Protein AF-A0A416E6Y7-F1 (afdb_monomer)

Radius of gyration: 20.58 Å; Cα contacts (8 Å, |Δi|>4): 393; chains: 1; bounding box: 49×40×60 Å

Structure (mmCIF, N/CA/C/O backbone):
data_AF-A0A416E6Y7-F1
#
_entry.id   AF-A0A416E6Y7-F1
#
loop_
_atom_site.group_PDB
_atom_site.id
_atom_site.type_symbol
_atom_site.label_atom_id
_atom_site.label_alt_id
_atom_site.label_comp_id
_atom_site.label_asym_id
_atom_site.label_entity_id
_atom_site.label_seq_id
_atom_site.pdbx_PDB_ins_code
_atom_site.Cartn_x
_atom_site.Cartn_y
_atom_site.Cartn_z
_atom_site.occupancy
_atom_site.B_iso_or_equiv
_atom_site.auth_seq_id
_atom_site.auth_comp_id
_atom_site.auth_asym_id
_atom_site.auth_atom_id
_atom_site.pdbx_PDB_model_num
ATOM 1 N N . MET A 1 1 ? 12.998 -13.695 -28.851 1.00 73.00 1 MET A N 1
ATOM 2 C CA . MET A 1 1 ? 11.809 -12.882 -28.549 1.00 73.00 1 MET A CA 1
ATOM 3 C C . MET A 1 1 ? 11.978 -11.543 -29.244 1.00 73.00 1 MET A C 1
ATOM 5 O O . MET A 1 1 ? 13.096 -11.034 -29.255 1.00 73.00 1 MET A O 1
ATOM 9 N N . ASN A 1 2 ? 10.952 -11.025 -29.917 1.00 89.75 2 ASN A N 1
ATOM 10 C CA . ASN A 1 2 ? 11.039 -9.679 -30.490 1.00 89.75 2 ASN A CA 1
ATOM 11 C C . ASN A 1 2 ? 10.947 -8.622 -29.367 1.00 89.75 2 ASN A C 1
ATOM 13 O O . ASN A 1 2 ? 10.517 -8.932 -28.259 1.00 89.75 2 ASN A O 1
ATOM 17 N N . ILE A 1 3 ? 11.362 -7.376 -29.625 1.00 90.56 3 ILE A N 1
ATOM 18 C CA . ILE A 1 3 ? 11.432 -6.359 -28.562 1.00 90.56 3 ILE A CA 1
ATOM 19 C C . ILE A 1 3 ? 10.061 -6.009 -27.959 1.00 90.56 3 ILE A C 1
ATOM 21 O O . ILE A 1 3 ? 9.988 -5.659 -26.789 1.00 90.56 3 ILE A O 1
ATOM 25 N N . TYR A 1 4 ? 8.974 -6.138 -28.722 1.00 91.50 4 TYR A N 1
ATOM 26 C CA . TYR A 1 4 ? 7.617 -5.870 -28.241 1.00 91.50 4 TYR A CA 1
ATOM 27 C C . TYR A 1 4 ? 7.084 -7.015 -27.375 1.00 91.50 4 TYR A C 1
ATOM 29 O O . TYR A 1 4 ? 6.478 -6.757 -26.345 1.00 91.50 4 TYR A O 1
ATOM 37 N N . GLU A 1 5 ? 7.374 -8.266 -27.741 1.00 91.75 5 GLU A N 1
ATOM 38 C CA . GLU A 1 5 ? 7.113 -9.436 -26.892 1.00 91.75 5 GLU A CA 1
ATOM 39 C C . GLU A 1 5 ? 7.891 -9.338 -25.574 1.00 91.75 5 GLU A C 1
ATOM 41 O O . GLU A 1 5 ? 7.353 -9.666 -24.525 1.00 91.75 5 GLU A O 1
ATOM 46 N N . LEU A 1 6 ? 9.128 -8.830 -25.618 1.00 93.56 6 LEU A N 1
ATOM 47 C CA . LEU A 1 6 ? 9.941 -8.592 -24.425 1.00 93.56 6 LEU A CA 1
ATOM 48 C C . LEU A 1 6 ? 9.373 -7.465 -23.550 1.00 93.56 6 LEU A C 1
ATOM 50 O O . LEU A 1 6 ? 9.398 -7.560 -22.330 1.00 93.56 6 LEU A O 1
ATOM 54 N N . MET A 1 7 ? 8.837 -6.398 -24.150 1.00 94.50 7 MET A N 1
ATOM 55 C CA . MET A 1 7 ? 8.112 -5.360 -23.405 1.00 94.50 7 MET A CA 1
ATOM 56 C C . MET A 1 7 ? 6.868 -5.933 -22.720 1.00 94.50 7 MET A C 1
ATOM 58 O O . MET A 1 7 ? 6.612 -5.624 -21.557 1.00 94.50 7 MET A O 1
ATOM 62 N N . ASP A 1 8 ? 6.112 -6.774 -23.427 1.00 91.00 8 ASP A N 1
ATOM 63 C CA . ASP A 1 8 ? 4.907 -7.401 -22.890 1.00 91.00 8 ASP A CA 1
ATOM 64 C C . ASP A 1 8 ? 5.255 -8.421 -21.789 1.00 91.00 8 ASP A C 1
ATOM 66 O O . ASP A 1 8 ? 4.555 -8.466 -20.782 1.00 91.00 8 ASP A O 1
ATOM 70 N N . SER A 1 9 ? 6.366 -9.160 -21.903 1.00 92.31 9 SER A N 1
ATOM 71 C CA . SER A 1 9 ? 6.811 -10.125 -20.883 1.00 92.31 9 SER A CA 1
ATOM 72 C C . SER A 1 9 ? 7.310 -9.478 -19.589 1.00 92.31 9 SER A C 1
ATOM 74 O O . SER A 1 9 ? 7.362 -10.145 -18.558 1.00 92.31 9 SER A O 1
ATOM 76 N N . VAL A 1 10 ? 7.664 -8.188 -19.612 1.00 93.19 10 VAL A N 1
ATOM 77 C CA . VAL A 1 10 ? 7.913 -7.412 -18.386 1.00 93.19 10 VAL A CA 1
ATOM 78 C C . VAL A 1 10 ? 6.609 -7.130 -17.646 1.00 93.19 10 VAL A C 1
ATOM 80 O O . VAL A 1 10 ? 6.588 -7.169 -16.422 1.00 93.19 10 VAL A O 1
ATOM 83 N N . ILE A 1 11 ? 5.541 -6.805 -18.378 1.00 88.62 11 ILE A N 1
ATOM 84 C CA . ILE A 1 11 ? 4.270 -6.356 -17.798 1.00 88.62 11 ILE A CA 1
ATOM 85 C C . ILE A 1 11 ? 3.401 -7.550 -17.395 1.00 88.62 11 ILE A C 1
ATOM 87 O O . ILE A 1 11 ? 2.850 -7.545 -16.303 1.00 88.62 11 ILE A O 1
ATOM 91 N N . TYR A 1 12 ? 3.293 -8.559 -18.259 1.00 88.00 12 TYR A N 1
ATOM 92 C CA . TYR A 1 12 ? 2.427 -9.729 -18.100 1.00 88.00 12 TYR A CA 1
ATOM 93 C C . TYR A 1 12 ? 3.262 -10.976 -17.796 1.00 88.00 12 TYR A C 1
ATOM 95 O O . TYR A 1 12 ? 3.325 -11.913 -18.593 1.00 88.00 12 TYR A O 1
ATOM 103 N N . CYS A 1 13 ? 3.964 -10.958 -16.665 1.00 86.19 13 CYS A N 1
ATOM 104 C CA . CYS A 1 13 ? 4.825 -12.058 -16.240 1.00 86.19 13 CYS A CA 1
ATOM 105 C C . CYS A 1 13 ? 4.115 -13.016 -15.272 1.00 86.19 13 CYS A C 1
ATOM 107 O O . CYS A 1 13 ? 3.320 -12.589 -14.433 1.00 86.19 13 CYS A O 1
ATOM 109 N N . ASP A 1 14 ? 4.482 -14.299 -15.327 1.00 83.94 14 ASP A N 1
ATOM 110 C CA . ASP A 1 14 ? 3.941 -15.328 -14.425 1.00 83.94 14 ASP A CA 1
ATOM 111 C C . ASP A 1 14 ? 4.505 -15.228 -13.003 1.00 83.94 14 ASP A C 1
ATOM 113 O O . ASP A 1 14 ? 3.851 -15.593 -12.031 1.00 83.94 14 ASP A O 1
ATOM 117 N N . ASN A 1 15 ? 5.735 -14.732 -12.880 1.00 86.56 15 ASN A N 1
ATOM 118 C CA . ASN A 1 15 ? 6.392 -14.462 -11.608 1.00 86.56 15 ASN A CA 1
ATOM 119 C C . ASN A 1 15 ? 7.330 -13.261 -11.742 1.00 86.56 15 ASN A C 1
ATOM 121 O O . ASN A 1 15 ? 7.819 -12.953 -12.836 1.00 86.56 15 ASN A O 1
ATOM 125 N N . ILE A 1 16 ? 7.617 -12.613 -10.613 1.00 87.62 16 ILE A N 1
ATOM 126 C CA . ILE A 1 16 ? 8.455 -11.414 -10.582 1.00 87.62 16 ILE A CA 1
ATOM 127 C C . ILE A 1 16 ? 9.859 -11.669 -11.156 1.00 87.62 16 ILE A C 1
ATOM 129 O O . ILE A 1 16 ? 10.390 -10.820 -11.867 1.00 87.62 16 ILE A O 1
ATOM 133 N N . GLU A 1 17 ? 10.443 -12.852 -10.938 1.00 90.44 17 GLU A N 1
ATOM 134 C CA . GLU A 1 17 ? 11.796 -13.172 -11.395 1.00 90.44 17 GLU A CA 1
ATOM 135 C C . GLU A 1 17 ? 11.878 -13.126 -12.927 1.00 90.44 17 GLU A C 1
ATOM 137 O O . GLU A 1 17 ? 12.783 -12.512 -13.496 1.00 90.44 17 GLU A O 1
ATOM 142 N N . SER A 1 18 ? 10.900 -13.726 -13.607 1.00 90.88 18 SER A N 1
ATOM 143 C CA . SER A 1 18 ? 10.797 -13.735 -15.067 1.00 90.88 18 SER A CA 1
ATOM 144 C C . SER A 1 18 ? 10.566 -12.335 -15.647 1.00 90.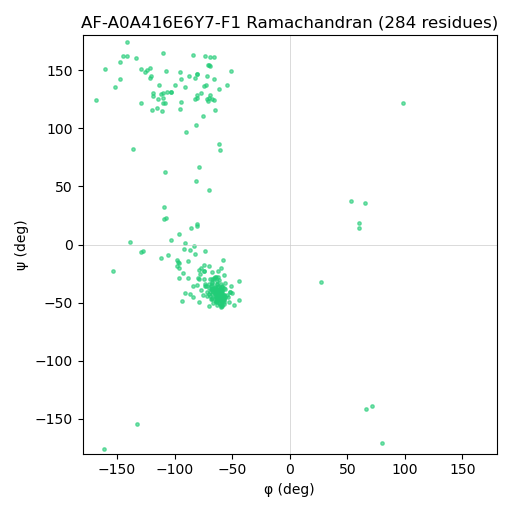88 18 SER A C 1
ATOM 146 O O . SER A 1 18 ? 11.225 -11.961 -16.625 1.00 90.88 18 SER A O 1
ATOM 148 N N . GLY A 1 19 ? 9.703 -11.532 -15.015 1.00 92.75 19 GLY A N 1
ATOM 149 C CA . GLY A 1 19 ? 9.439 -10.154 -15.425 1.00 92.75 19 GLY A CA 1
ATOM 150 C C . GLY A 1 19 ? 10.674 -9.267 -15.269 1.00 92.75 19 GLY A C 1
ATOM 151 O O . GLY A 1 19 ? 11.038 -8.527 -16.184 1.00 92.75 19 GLY A O 1
ATOM 152 N N . MET A 1 20 ? 11.389 -9.384 -14.148 1.00 94.81 20 MET A N 1
ATOM 153 C CA . MET A 1 20 ? 12.581 -8.575 -13.881 1.00 94.81 20 MET A CA 1
ATOM 154 C C . MET A 1 20 ? 13.782 -9.003 -14.731 1.00 94.81 20 MET A C 1
ATOM 156 O O . MET A 1 20 ? 14.513 -8.144 -15.222 1.00 94.81 20 MET A O 1
ATOM 160 N N . LYS A 1 21 ? 13.959 -10.304 -15.006 1.00 95.25 21 LYS A N 1
ATOM 161 C CA . LYS A 1 21 ? 14.949 -10.776 -15.993 1.00 95.25 21 LYS A CA 1
ATOM 162 C C . LYS A 1 21 ? 14.646 -10.252 -17.396 1.00 95.25 21 LYS A C 1
ATOM 164 O O . LYS A 1 21 ? 15.562 -9.783 -18.070 1.00 95.25 21 LYS A O 1
ATOM 169 N N . SER A 1 22 ? 13.372 -10.259 -17.799 1.00 96.31 22 SER A N 1
ATOM 170 C CA . SER A 1 22 ? 12.936 -9.648 -19.062 1.00 96.31 22 SER A CA 1
ATOM 171 C C . SER A 1 22 ? 13.250 -8.149 -19.092 1.00 96.31 22 SER A C 1
ATOM 173 O O . SER A 1 22 ? 13.721 -7.628 -20.101 1.00 96.31 22 SER A O 1
ATOM 175 N N . LEU A 1 23 ? 13.072 -7.444 -17.971 1.00 97.00 23 LEU A N 1
ATOM 176 C CA . LEU A 1 23 ? 13.374 -6.016 -17.885 1.00 97.00 23 LEU A CA 1
ATOM 177 C C . LEU A 1 23 ? 14.878 -5.743 -18.023 1.00 97.00 23 LEU A C 1
ATOM 179 O O . LEU A 1 23 ? 15.268 -4.817 -18.733 1.00 97.00 23 LEU A O 1
ATOM 183 N N . LEU A 1 24 ? 15.731 -6.567 -17.411 1.00 97.50 24 LEU A N 1
ATOM 184 C CA . LEU A 1 24 ? 17.186 -6.468 -17.572 1.00 97.50 24 LEU A CA 1
ATOM 185 C C . LEU A 1 24 ? 17.631 -6.741 -19.015 1.00 97.50 24 LEU A C 1
ATOM 187 O O . LEU A 1 24 ? 18.488 -6.026 -19.543 1.00 97.50 24 LEU A O 1
ATOM 191 N N . GLU A 1 25 ? 17.032 -7.734 -19.676 1.00 97.00 25 GLU A N 1
ATOM 192 C CA . GLU A 1 25 ? 17.281 -8.000 -21.096 1.00 97.00 25 GLU A CA 1
ATOM 193 C C . GLU A 1 25 ? 16.850 -6.808 -21.962 1.00 97.00 25 GLU A C 1
ATOM 195 O O . GLU A 1 25 ? 17.622 -6.344 -22.807 1.00 97.00 25 GLU A O 1
ATOM 200 N N . LEU A 1 26 ? 15.665 -6.249 -21.694 1.00 96.38 26 LEU A N 1
ATOM 201 C CA . LEU A 1 26 ? 15.146 -5.078 -22.394 1.00 96.38 26 LEU A CA 1
ATOM 202 C C . LEU A 1 26 ? 16.099 -3.890 -22.247 1.00 96.38 26 LEU A C 1
ATOM 204 O O . LEU A 1 26 ? 16.452 -3.265 -23.246 1.00 96.38 26 LEU A O 1
ATOM 208 N N . VAL A 1 27 ? 16.577 -3.609 -21.032 1.00 96.81 27 VAL A N 1
ATOM 209 C CA . VAL A 1 27 ? 17.555 -2.541 -20.784 1.00 96.81 27 VAL A CA 1
ATOM 210 C C . VAL A 1 27 ? 18.850 -2.779 -21.568 1.00 96.81 27 VAL A C 1
ATOM 212 O O . VAL A 1 27 ? 19.341 -1.855 -22.216 1.00 96.81 27 VAL A O 1
ATOM 215 N N . SER A 1 28 ? 19.380 -4.007 -21.572 1.00 95.69 28 SER A N 1
ATOM 216 C CA . SER A 1 28 ? 20.621 -4.345 -22.290 1.00 95.69 28 SER A CA 1
ATOM 217 C C . SER A 1 28 ? 20.517 -4.144 -23.804 1.00 95.69 28 SER A C 1
ATOM 219 O O . SER A 1 28 ? 21.492 -3.741 -24.448 1.00 95.69 28 SER A O 1
ATOM 221 N N . ILE A 1 29 ? 19.348 -4.436 -24.379 1.00 94.88 29 ILE A N 1
ATOM 222 C CA . ILE A 1 29 ? 19.058 -4.196 -25.795 1.00 94.88 29 ILE A CA 1
ATOM 223 C C . ILE A 1 29 ? 18.947 -2.690 -26.039 1.00 94.88 29 ILE A C 1
ATOM 225 O O . ILE A 1 29 ? 19.657 -2.143 -26.882 1.00 94.88 29 ILE A O 1
ATOM 229 N N . LEU A 1 30 ? 18.108 -2.002 -25.262 1.00 93.75 30 LEU A N 1
ATOM 230 C CA . LEU A 1 30 ? 17.823 -0.580 -25.433 1.00 93.75 30 LEU A CA 1
ATOM 231 C C . LEU A 1 30 ? 19.052 0.323 -25.269 1.00 93.75 30 LEU A C 1
ATOM 233 O O . LEU A 1 30 ? 19.113 1.360 -25.930 1.00 93.75 30 LEU A O 1
ATOM 237 N N . ASP A 1 31 ? 20.031 -0.056 -24.445 1.00 92.44 31 ASP A N 1
ATOM 238 C CA . ASP A 1 31 ? 21.281 0.699 -24.264 1.00 92.44 31 ASP A CA 1
ATOM 239 C C . ASP A 1 31 ? 22.175 0.697 -25.521 1.00 92.44 31 ASP A C 1
ATOM 241 O O . ASP A 1 31 ? 22.970 1.612 -25.740 1.00 92.44 31 ASP A O 1
ATOM 245 N N . LYS A 1 32 ? 22.016 -0.307 -26.393 1.00 91.69 32 LYS A N 1
ATOM 246 C CA . LYS A 1 32 ? 22.797 -0.468 -27.634 1.00 91.69 32 LYS A CA 1
ATOM 247 C C . LYS A 1 32 ? 22.069 0.055 -28.872 1.00 91.69 32 LYS A C 1
ATOM 249 O O . LYS A 1 32 ? 22.684 0.207 -29.930 1.00 91.69 32 LYS A O 1
ATOM 254 N N . GLU A 1 33 ? 20.773 0.319 -28.756 1.00 89.00 33 GLU A N 1
ATOM 255 C CA . GLU A 1 33 ? 19.923 0.720 -29.871 1.00 89.00 33 GLU A CA 1
ATOM 256 C C . GLU A 1 33 ? 20.052 2.207 -30.215 1.00 89.00 33 GLU A C 1
ATOM 258 O O . GLU A 1 33 ? 20.206 3.073 -29.360 1.00 89.00 33 GLU A O 1
ATOM 263 N N . ARG A 1 34 ? 19.922 2.547 -31.502 1.00 83.75 34 ARG A N 1
ATOM 264 C CA . ARG A 1 34 ? 19.913 3.962 -31.932 1.00 83.75 34 ARG A CA 1
ATOM 265 C C . ARG A 1 34 ? 18.576 4.655 -31.666 1.00 83.75 34 ARG A C 1
ATOM 267 O O . ARG A 1 34 ? 18.519 5.881 -31.624 1.00 83.75 34 ARG A O 1
ATOM 274 N N . TYR A 1 35 ? 17.507 3.876 -31.500 1.00 88.56 35 TYR A N 1
ATOM 275 C CA . TYR A 1 35 ? 16.131 4.357 -31.349 1.00 88.56 35 TYR A CA 1
ATOM 276 C C . TYR A 1 35 ? 15.594 4.211 -29.918 1.00 88.56 35 TYR A C 1
ATOM 278 O O . TYR A 1 35 ? 14.379 4.199 -29.723 1.00 88.56 35 TYR A O 1
ATOM 286 N N . THR A 1 36 ? 16.479 4.137 -28.917 1.00 90.75 36 THR A N 1
ATOM 287 C CA . THR A 1 36 ? 16.152 3.945 -27.493 1.00 90.75 36 THR A CA 1
ATOM 288 C C . THR A 1 36 ? 14.986 4.804 -27.018 1.00 90.75 36 THR A C 1
ATOM 290 O O . THR A 1 36 ? 14.072 4.284 -26.397 1.00 90.75 36 THR A O 1
ATOM 293 N N . SER A 1 37 ? 14.978 6.106 -27.337 1.00 92.06 37 SER A N 1
ATOM 294 C CA . SER A 1 37 ? 13.918 7.020 -26.883 1.00 92.06 37 SER A CA 1
ATOM 295 C C . SER A 1 37 ? 12.536 6.582 -27.363 1.00 92.06 37 SER A C 1
ATOM 297 O O . SER A 1 37 ? 11.622 6.484 -26.560 1.00 92.06 37 SER A O 1
ATOM 299 N N . ARG A 1 38 ? 12.404 6.247 -28.654 1.00 94.06 38 ARG A N 1
ATOM 300 C CA . ARG A 1 38 ? 11.128 5.818 -29.242 1.00 94.06 38 ARG A CA 1
ATOM 301 C C . ARG A 1 38 ? 10.653 4.492 -28.649 1.00 94.06 38 ARG A C 1
ATOM 303 O O . ARG A 1 38 ? 9.459 4.282 -28.488 1.00 94.06 38 ARG A O 1
ATOM 310 N N . LEU A 1 39 ? 11.581 3.582 -28.373 1.00 94.31 39 LEU A N 1
ATOM 311 C CA . LEU A 1 39 ? 11.253 2.282 -27.793 1.00 94.31 39 LEU A CA 1
ATOM 312 C C . LEU A 1 39 ? 10.886 2.399 -26.308 1.00 94.31 39 LEU A C 1
ATOM 314 O O . LEU A 1 39 ? 10.002 1.685 -25.850 1.00 94.31 39 LEU A O 1
ATOM 318 N N . LEU A 1 40 ? 11.502 3.328 -25.572 1.00 95.00 40 LEU A N 1
ATOM 319 C CA . LEU A 1 40 ? 11.058 3.676 -24.224 1.00 95.00 40 LEU A CA 1
ATOM 320 C C . LEU A 1 40 ? 9.656 4.293 -24.255 1.00 95.00 40 LEU A C 1
ATOM 322 O O . LEU A 1 40 ? 8.799 3.839 -23.506 1.00 95.00 40 LEU A O 1
ATOM 326 N N . ASP A 1 41 ? 9.385 5.245 -25.155 1.00 94.50 41 ASP A N 1
ATOM 327 C CA . ASP A 1 41 ? 8.038 5.813 -25.329 1.00 94.50 41 ASP A CA 1
ATOM 328 C C . ASP A 1 41 ? 6.986 4.714 -25.563 1.00 94.50 41 ASP A C 1
ATOM 330 O O . ASP A 1 41 ? 5.942 4.705 -24.913 1.00 94.50 41 ASP A O 1
ATOM 334 N N . GLU A 1 42 ? 7.289 3.747 -26.433 1.00 94.44 42 GLU A N 1
ATOM 335 C CA . GLU A 1 42 ? 6.425 2.591 -26.690 1.00 94.44 42 GLU A CA 1
ATOM 336 C C . GLU A 1 42 ? 6.218 1.725 -25.440 1.00 94.44 42 GLU A C 1
ATOM 338 O O . GLU A 1 42 ? 5.086 1.360 -25.127 1.00 94.44 42 GLU A O 1
ATOM 343 N N . PHE A 1 43 ? 7.284 1.405 -24.703 1.00 94.62 43 PHE A N 1
ATOM 344 C CA . PHE A 1 43 ? 7.191 0.616 -23.475 1.00 94.62 43 PHE A CA 1
ATOM 345 C C . PHE A 1 43 ? 6.276 1.284 -22.437 1.00 94.62 43 PHE A C 1
ATOM 347 O O . PHE A 1 43 ? 5.394 0.640 -21.865 1.00 94.62 43 PHE A O 1
ATOM 354 N N . TYR A 1 44 ? 6.423 2.596 -22.235 1.00 93.62 44 TYR A N 1
ATOM 355 C CA . TYR A 1 44 ? 5.570 3.349 -21.315 1.00 93.62 44 TYR A CA 1
ATOM 356 C C . TYR A 1 44 ? 4.136 3.509 -21.826 1.00 93.62 44 TYR A C 1
ATOM 358 O O . TYR A 1 44 ? 3.202 3.471 -21.024 1.00 93.62 44 TYR A O 1
ATOM 366 N N . TRP A 1 45 ? 3.936 3.627 -23.139 1.00 91.38 45 TRP A N 1
ATOM 367 C CA . TRP A 1 45 ? 2.602 3.595 -23.734 1.00 91.38 45 TRP A CA 1
ATOM 368 C C . TRP A 1 45 ? 1.923 2.237 -23.503 1.00 91.38 45 TRP A C 1
ATOM 370 O O . TRP A 1 45 ? 0.757 2.187 -23.111 1.00 91.38 45 TRP A O 1
ATOM 380 N N . ARG A 1 46 ? 2.650 1.124 -23.654 1.00 89.06 46 ARG A N 1
ATOM 381 C CA . ARG A 1 46 ? 2.144 -0.227 -23.354 1.00 89.06 46 ARG A CA 1
ATOM 382 C C . ARG A 1 46 ? 1.800 -0.400 -21.884 1.00 89.06 46 ARG A C 1
ATOM 384 O O . ARG A 1 46 ? 0.711 -0.880 -21.589 1.00 89.06 46 ARG A O 1
ATOM 391 N N . ARG A 1 47 ? 2.660 0.072 -20.976 1.00 88.19 47 ARG A N 1
ATOM 392 C CA . ARG A 1 47 ? 2.378 0.131 -19.532 1.00 88.19 47 ARG A CA 1
ATOM 393 C C . ARG A 1 47 ? 1.056 0.852 -19.250 1.00 88.19 47 ARG A C 1
ATOM 395 O O . ARG A 1 47 ? 0.228 0.325 -18.517 1.00 88.19 47 ARG A O 1
ATOM 402 N N . GLN A 1 48 ? 0.844 2.032 -19.836 1.00 83.25 48 GLN A N 1
ATOM 403 C CA . GLN A 1 48 ? -0.385 2.815 -19.639 1.00 83.25 48 GLN A CA 1
ATOM 404 C C . GLN A 1 48 ? -1.629 2.134 -20.231 1.00 83.25 48 GLN A C 1
ATOM 406 O O . GLN A 1 48 ? -2.700 2.160 -19.634 1.00 83.25 48 GLN A O 1
ATOM 411 N N . ASN A 1 49 ? -1.523 1.487 -21.390 1.00 79.56 49 ASN A N 1
ATOM 412 C CA . ASN A 1 49 ? -2.667 0.763 -21.953 1.00 79.56 49 ASN A CA 1
ATOM 413 C C . ASN A 1 49 ? -2.966 -0.534 -21.197 1.00 79.56 49 ASN A C 1
ATOM 415 O O . ASN A 1 49 ? -4.132 -0.886 -21.026 1.00 79.56 49 ASN A O 1
ATOM 419 N N . GLY A 1 50 ? -1.929 -1.227 -20.724 1.00 71.62 50 GLY A N 1
ATOM 420 C CA . GLY A 1 50 ? -2.068 -2.373 -19.831 1.00 71.62 50 GLY A CA 1
ATOM 421 C C . GLY A 1 50 ? -2.738 -1.978 -18.522 1.00 71.62 50 GLY A C 1
ATOM 422 O O . GLY A 1 50 ? -3.654 -2.668 -18.084 1.00 71.62 50 GLY A O 1
ATOM 423 N N . SER A 1 51 ? -2.379 -0.813 -17.964 1.00 67.69 51 SER A N 1
ATOM 424 C CA . SER A 1 51 ? -3.050 -0.284 -16.779 1.00 67.69 51 SER A CA 1
ATOM 425 C C . SER A 1 51 ? -4.532 -0.066 -17.050 1.00 67.69 51 SER A C 1
ATOM 427 O O . SER A 1 51 ? -5.345 -0.620 -16.330 1.00 67.69 51 SER A O 1
ATOM 429 N N . ILE A 1 52 ? -4.900 0.665 -18.109 1.00 65.75 52 ILE A N 1
ATOM 430 C CA . ILE A 1 52 ? -6.312 0.936 -18.440 1.00 65.75 52 ILE A CA 1
ATOM 431 C C . ILE A 1 52 ? -7.109 -0.367 -18.565 1.00 65.75 52 ILE A C 1
ATOM 433 O O . ILE A 1 52 ? -8.196 -0.468 -18.012 1.00 65.75 52 ILE A O 1
ATOM 437 N N . ARG A 1 53 ? -6.558 -1.393 -19.223 1.00 65.50 53 ARG A N 1
ATOM 438 C CA . ARG A 1 53 ? -7.239 -2.688 -19.364 1.00 65.50 53 ARG A CA 1
ATOM 439 C C . ARG A 1 53 ? -7.456 -3.385 -18.025 1.00 65.50 53 ARG A C 1
ATOM 441 O O . ARG A 1 53 ? -8.578 -3.787 -17.759 1.00 65.50 53 ARG A O 1
ATOM 448 N N . LEU A 1 54 ? -6.430 -3.493 -17.184 1.00 66.62 54 LEU A N 1
ATOM 449 C CA . LEU A 1 54 ? -6.556 -4.141 -15.872 1.00 66.62 54 LEU A CA 1
ATOM 450 C C . LEU A 1 54 ? -7.451 -3.325 -14.919 1.00 66.62 54 LEU A C 1
ATOM 452 O O . LEU A 1 54 ? -8.209 -3.889 -14.136 1.00 66.62 54 LEU A O 1
ATOM 456 N N . PHE A 1 55 ? -7.423 -1.993 -15.033 1.00 65.81 55 PHE A N 1
ATOM 457 C CA . PHE A 1 55 ? -8.277 -1.080 -14.274 1.00 65.81 55 PHE A CA 1
ATOM 458 C C . PHE A 1 55 ? -9.750 -1.144 -14.681 1.00 65.81 55 PHE A C 1
ATOM 460 O O . PHE A 1 55 ? -10.613 -1.097 -13.807 1.00 65.81 55 PHE A O 1
ATOM 467 N N . ASP A 1 56 ? -10.040 -1.244 -15.978 1.00 62.72 56 ASP A N 1
ATOM 468 C CA . ASP A 1 56 ? -11.406 -1.176 -16.501 1.00 62.72 56 ASP A CA 1
ATOM 469 C C . ASP A 1 56 ? -12.076 -2.552 -16.652 1.00 62.72 56 ASP A C 1
ATOM 471 O O . ASP A 1 56 ? -13.302 -2.613 -16.631 1.00 62.72 56 ASP A O 1
ATOM 475 N N . TYR A 1 57 ? -11.329 -3.655 -16.806 1.00 52.06 57 TYR A N 1
ATOM 476 C CA . TYR A 1 57 ? -11.915 -5.002 -16.930 1.00 52.06 57 TYR A CA 1
ATOM 477 C C . TYR A 1 57 ? -12.010 -5.745 -15.591 1.00 52.06 57 TYR A C 1
ATOM 479 O O . TYR A 1 57 ? -13.080 -6.259 -15.262 1.00 52.06 57 TYR A O 1
ATOM 487 N N . ASP A 1 58 ? -10.937 -5.776 -14.796 1.00 53.53 58 ASP A N 1
ATOM 488 C CA . ASP A 1 58 ? -10.881 -6.649 -13.612 1.00 53.53 58 ASP A CA 1
ATOM 489 C C . ASP A 1 58 ? -11.446 -5.973 -12.349 1.00 53.53 58 ASP A C 1
ATOM 491 O O . ASP A 1 58 ? -12.053 -6.631 -11.503 1.00 53.53 58 ASP A O 1
ATOM 495 N N . LEU A 1 59 ? -11.359 -4.640 -12.244 1.00 56.69 59 LEU A N 1
ATOM 496 C CA . LEU A 1 59 ? -11.877 -3.882 -11.089 1.00 56.69 59 LEU A CA 1
ATOM 497 C C . LEU A 1 59 ? -13.319 -3.378 -11.254 1.00 56.69 59 LEU A C 1
ATOM 499 O O . LEU A 1 59 ? -13.871 -2.794 -10.316 1.00 56.69 59 LEU A O 1
ATOM 503 N N . VAL A 1 60 ? -13.926 -3.599 -12.424 1.00 51.44 60 VAL A N 1
ATOM 504 C CA . VAL A 1 60 ? -15.292 -3.155 -12.769 1.00 51.44 60 VAL A CA 1
ATOM 505 C C . VAL A 1 60 ? -16.259 -4.341 -12.918 1.00 51.44 60 VAL A C 1
ATOM 507 O O . VAL A 1 60 ? -17.469 -4.134 -12.941 1.00 51.44 60 VAL A O 1
ATOM 510 N N . SER A 1 61 ? -15.780 -5.595 -12.974 1.00 48.69 61 SER A N 1
ATOM 511 C CA . SER A 1 61 ? -16.662 -6.751 -13.201 1.00 48.69 61 SER A CA 1
ATOM 512 C C . SER A 1 61 ? -17.651 -6.964 -12.040 1.00 48.69 61 SER A C 1
ATOM 514 O O . SER A 1 61 ? -17.290 -7.235 -10.895 1.00 48.69 61 SER A O 1
ATOM 516 N N . ASP A 1 62 ? -18.936 -6.817 -12.349 1.00 46.81 62 ASP A N 1
ATOM 517 C CA . ASP A 1 62 ? -20.072 -6.669 -11.427 1.00 46.81 62 ASP A CA 1
ATOM 518 C C . ASP A 1 62 ? -20.581 -8.002 -10.830 1.00 46.81 62 ASP A C 1
ATOM 520 O O . ASP A 1 62 ? -21.677 -8.097 -10.287 1.00 46.81 62 ASP A O 1
ATOM 524 N N . GLU A 1 63 ? -19.812 -9.091 -10.914 1.00 48.12 63 GLU A N 1
ATOM 525 C CA . GLU A 1 63 ? -20.393 -10.428 -10.705 1.00 48.12 63 GLU A CA 1
ATOM 526 C C . GLU A 1 63 ? -20.748 -10.774 -9.243 1.00 48.12 63 GLU A C 1
ATOM 528 O O . GLU A 1 63 ? -21.324 -11.833 -8.996 1.00 48.12 63 GLU A O 1
ATOM 533 N N . ARG A 1 64 ? -20.430 -9.927 -8.246 1.00 49.75 64 ARG A N 1
ATOM 534 C CA . ARG A 1 64 ? -20.642 -10.267 -6.816 1.00 49.75 64 ARG A CA 1
ATOM 535 C C . ARG A 1 64 ? -21.194 -9.164 -5.906 1.00 49.75 64 ARG A C 1
ATOM 537 O O . ARG A 1 64 ? -21.312 -9.413 -4.710 1.00 49.75 64 ARG A O 1
ATOM 544 N N . GLY A 1 65 ? -21.502 -7.961 -6.401 1.00 63.62 65 GLY A N 1
ATOM 545 C CA . GLY A 1 65 ? -22.006 -6.861 -5.553 1.00 63.62 65 GLY A CA 1
ATOM 546 C C . GLY A 1 65 ? -21.059 -6.403 -4.425 1.00 63.62 65 GLY A C 1
ATOM 547 O O . GLY A 1 65 ? -21.487 -5.710 -3.506 1.00 63.62 65 GLY A O 1
ATOM 548 N N . LYS A 1 66 ? -19.780 -6.807 -4.466 1.00 75.25 66 LYS A N 1
ATOM 549 C CA . LYS A 1 66 ? -18.740 -6.424 -3.499 1.00 75.25 66 LYS A CA 1
ATOM 550 C C . LYS A 1 66 ? -17.960 -5.213 -4.005 1.00 75.25 66 LYS A C 1
ATOM 552 O O . LYS A 1 66 ? -17.606 -5.164 -5.180 1.00 75.25 66 LYS A O 1
ATOM 557 N N . ASN A 1 67 ? -17.597 -4.306 -3.097 1.00 80.88 67 ASN A N 1
ATOM 558 C CA . ASN A 1 67 ? -16.808 -3.099 -3.390 1.00 80.88 67 ASN A CA 1
ATOM 559 C C . ASN A 1 67 ? -15.281 -3.341 -3.379 1.00 80.88 67 ASN A C 1
ATOM 561 O O . ASN A 1 67 ? -14.497 -2.394 -3.328 1.00 80.88 67 ASN A O 1
ATOM 565 N N . TYR A 1 68 ? -14.843 -4.601 -3.411 1.00 84.62 68 TYR A N 1
ATOM 566 C CA . TYR A 1 68 ? -13.437 -5.008 -3.458 1.00 84.62 68 TYR A CA 1
ATOM 567 C C . TYR A 1 68 ? -13.218 -6.221 -4.358 1.00 84.62 68 TYR A C 1
ATOM 569 O O . TYR A 1 68 ? -14.156 -6.963 -4.663 1.00 84.62 68 TYR A O 1
ATOM 577 N N . CYS A 1 69 ? -11.962 -6.433 -4.744 1.00 86.12 69 CYS A N 1
ATOM 578 C CA . CYS A 1 69 ? -11.457 -7.691 -5.282 1.00 86.12 69 CYS A CA 1
ATOM 579 C C . CYS A 1 69 ? -10.187 -8.106 -4.533 1.00 86.12 69 CYS A C 1
ATOM 581 O O . CYS A 1 69 ? -9.445 -7.263 -4.027 1.00 86.12 69 CYS A O 1
ATOM 583 N N . ILE A 1 70 ? -9.960 -9.415 -4.457 1.00 88.12 70 ILE A N 1
ATOM 584 C CA . ILE A 1 70 ? -8.724 -9.994 -3.941 1.00 88.12 70 ILE A CA 1
ATOM 585 C C . ILE A 1 70 ? -8.132 -10.803 -5.087 1.00 88.12 70 ILE A C 1
ATOM 587 O O . ILE A 1 70 ? -8.760 -11.756 -5.537 1.00 88.12 70 ILE A O 1
ATOM 591 N N . GLU A 1 71 ? -6.962 -10.402 -5.572 1.00 87.06 71 GLU A N 1
ATOM 592 C CA . GLU A 1 71 ? -6.312 -11.015 -6.733 1.00 87.06 71 GLU A CA 1
ATOM 593 C C . GLU A 1 71 ? -4.928 -11.546 -6.364 1.00 87.06 71 GLU A C 1
ATOM 595 O O . GLU A 1 71 ? -4.251 -11.021 -5.479 1.00 87.06 71 GLU A O 1
ATOM 600 N N . SER A 1 72 ? -4.486 -12.581 -7.074 1.00 85.88 72 SER A N 1
ATOM 601 C CA . SER A 1 72 ? -3.160 -13.186 -6.913 1.00 85.88 72 SER A CA 1
ATOM 602 C C . SER A 1 72 ? -2.571 -13.592 -8.267 1.00 85.88 72 SER A C 1
ATOM 604 O O . SER A 1 72 ? -3.219 -13.467 -9.310 1.00 85.88 72 SER A O 1
ATOM 606 N N . GLY A 1 73 ? -1.315 -14.044 -8.272 1.00 84.12 73 GLY A N 1
ATOM 607 C CA . GLY A 1 73 ? -0.640 -14.503 -9.486 1.00 84.12 73 GLY A CA 1
ATOM 608 C C . GLY A 1 73 ? -0.392 -13.381 -10.497 1.00 84.12 73 GLY A C 1
ATOM 609 O O . GLY A 1 73 ? -0.061 -12.251 -10.127 1.00 84.12 73 GLY A O 1
ATOM 610 N N . CYS A 1 74 ? -0.547 -13.694 -11.786 1.00 84.69 74 CYS A N 1
ATOM 611 C CA . CYS A 1 74 ? -0.161 -12.810 -12.890 1.00 84.69 74 CYS A CA 1
ATOM 612 C C . CYS A 1 74 ? -0.868 -11.448 -12.844 1.00 84.69 74 CYS A C 1
ATOM 614 O O . CYS A 1 74 ? -0.246 -10.438 -13.162 1.00 84.69 74 CYS A O 1
ATOM 616 N N . VAL A 1 75 ? -2.142 -11.390 -12.435 1.00 85.38 75 VAL A N 1
ATOM 617 C CA . VAL A 1 75 ? -2.913 -10.131 -12.366 1.00 85.38 75 VAL A CA 1
ATOM 618 C C . VAL A 1 75 ? -2.340 -9.204 -11.294 1.00 85.38 75 VAL A C 1
ATOM 620 O O . VAL A 1 75 ? -2.018 -8.049 -11.583 1.00 85.38 75 VAL A O 1
ATOM 623 N N . ALA A 1 76 ? -2.144 -9.723 -10.077 1.00 86.69 76 ALA A N 1
ATOM 624 C CA . ALA A 1 76 ? -1.564 -8.969 -8.967 1.00 86.69 76 ALA A CA 1
ATOM 625 C C . ALA A 1 76 ? -0.148 -8.474 -9.296 1.00 86.69 76 ALA A C 1
ATOM 627 O O . ALA A 1 76 ? 0.163 -7.299 -9.090 1.00 86.69 76 ALA A O 1
ATOM 628 N N . LEU A 1 77 ? 0.681 -9.343 -9.884 1.00 86.94 77 LEU A N 1
ATOM 629 C CA . LEU A 1 77 ? 2.035 -9.001 -10.325 1.00 86.94 77 LEU A CA 1
ATOM 630 C C . LEU A 1 77 ? 2.038 -7.937 -11.426 1.00 86.94 77 LEU A C 1
ATOM 632 O O . LEU A 1 77 ? 2.790 -6.967 -11.334 1.00 86.94 77 LEU A O 1
ATOM 636 N N . SER A 1 78 ? 1.174 -8.078 -12.434 1.00 87.88 78 SER A N 1
ATOM 637 C CA . SER A 1 78 ? 1.075 -7.116 -13.537 1.00 87.88 78 SER A CA 1
ATOM 638 C C . SER A 1 78 ? 0.699 -5.731 -13.016 1.00 87.88 78 SER A C 1
ATOM 640 O O . SER A 1 78 ? 1.341 -4.740 -13.368 1.00 87.88 78 SER A O 1
ATOM 642 N N . LEU A 1 79 ? -0.297 -5.652 -12.124 1.00 86.75 79 LEU A N 1
ATOM 643 C CA . LEU A 1 79 ? -0.697 -4.400 -11.476 1.00 86.75 79 LEU A CA 1
ATOM 644 C C . LEU A 1 79 ? 0.441 -3.803 -10.644 1.00 86.75 79 LEU A C 1
ATOM 646 O O . LEU A 1 79 ? 0.724 -2.611 -10.773 1.00 86.75 79 LEU A O 1
ATOM 650 N N . TYR A 1 80 ? 1.130 -4.617 -9.843 1.00 88.25 80 TYR A N 1
ATOM 651 C CA . TYR A 1 80 ? 2.274 -4.165 -9.053 1.00 88.25 80 TYR A CA 1
ATOM 652 C C . TYR A 1 80 ? 3.380 -3.576 -9.933 1.00 88.25 80 TYR A C 1
ATOM 654 O O . TYR A 1 80 ? 3.831 -2.457 -9.682 1.00 88.25 80 TYR A O 1
ATOM 662 N N . ILE A 1 81 ? 3.777 -4.262 -11.009 1.00 89.81 81 ILE A N 1
ATOM 663 C CA . ILE A 1 81 ? 4.807 -3.776 -11.940 1.00 89.81 81 ILE A CA 1
ATOM 664 C C . ILE A 1 81 ? 4.347 -2.485 -12.619 1.00 89.81 81 ILE A C 1
ATOM 666 O O . ILE A 1 81 ? 5.072 -1.491 -12.628 1.00 89.81 81 ILE A O 1
ATOM 670 N N . ILE A 1 82 ? 3.122 -2.454 -13.145 1.00 88.62 82 ILE A N 1
ATOM 671 C CA . ILE A 1 82 ? 2.551 -1.271 -13.798 1.00 88.62 82 ILE A CA 1
ATOM 672 C C . ILE A 1 82 ? 2.549 -0.058 -12.869 1.00 88.62 82 ILE A C 1
ATOM 674 O O . ILE A 1 82 ? 2.775 1.062 -13.334 1.00 88.62 82 ILE A O 1
ATOM 678 N N . LEU A 1 83 ? 2.284 -0.247 -11.579 1.00 86.56 83 LEU A N 1
ATOM 679 C CA . LEU A 1 83 ? 2.181 0.846 -10.617 1.00 86.56 83 LEU A CA 1
ATOM 680 C C . LEU A 1 83 ? 3.545 1.278 -10.070 1.00 86.56 83 LEU A C 1
ATOM 682 O O . LEU A 1 83 ? 3.772 2.475 -9.901 1.00 86.56 83 LEU A O 1
ATOM 686 N N . THR A 1 84 ? 4.473 0.342 -9.872 1.00 89.19 84 THR A N 1
ATOM 687 C CA . THR A 1 84 ? 5.759 0.609 -9.204 1.00 89.19 84 THR A CA 1
ATOM 688 C C . THR A 1 84 ? 6.929 0.859 -10.153 1.00 89.19 84 THR A C 1
ATOM 690 O O . THR A 1 84 ? 7.952 1.395 -9.721 1.00 89.19 84 THR A O 1
ATOM 693 N N . ILE A 1 85 ? 6.808 0.524 -11.443 1.00 91.75 85 ILE A N 1
ATOM 694 C CA . ILE A 1 85 ? 7.901 0.737 -12.394 1.00 91.75 85 ILE A CA 1
ATOM 695 C C . ILE A 1 85 ? 8.247 2.240 -12.511 1.00 91.75 85 ILE A C 1
ATOM 697 O O . ILE A 1 85 ? 7.337 3.077 -12.659 1.00 91.75 85 ILE A O 1
ATOM 701 N N . PRO A 1 86 ? 9.548 2.611 -12.465 1.00 93.56 86 PRO A N 1
ATOM 702 C CA . PRO A 1 86 ? 9.995 4.003 -12.478 1.00 93.56 86 PRO A CA 1
ATOM 703 C C . PRO A 1 86 ? 9.397 4.826 -13.617 1.00 93.56 86 PRO A C 1
ATOM 705 O O . PRO A 1 86 ? 9.106 4.304 -14.694 1.00 93.56 86 PRO A O 1
ATOM 708 N N . SER A 1 87 ? 9.211 6.126 -13.399 1.00 90.31 87 SER A N 1
ATOM 709 C CA . SER A 1 87 ? 8.618 7.026 -14.392 1.00 90.31 87 SER A CA 1
ATOM 710 C C . SER A 1 87 ? 9.527 7.270 -15.599 1.00 90.31 87 SER A C 1
ATOM 712 O O . SER A 1 87 ? 10.756 7.191 -15.519 1.00 90.31 87 SER A O 1
ATOM 714 N N . HIS A 1 88 ? 8.912 7.597 -16.739 1.00 92.56 88 HIS A N 1
ATOM 715 C CA . HIS A 1 88 ? 9.659 7.928 -17.946 1.00 92.56 88 HIS A CA 1
ATOM 716 C C . HIS A 1 88 ? 10.365 9.283 -17.786 1.00 92.56 88 HIS A C 1
ATOM 718 O O . HIS A 1 88 ? 9.742 10.290 -17.450 1.00 92.56 88 HIS A O 1
ATOM 724 N N . LYS A 1 89 ? 11.678 9.300 -18.021 1.00 92.75 89 LYS A N 1
ATOM 725 C CA . LYS A 1 89 ? 12.566 10.466 -17.928 1.00 92.75 89 LYS A CA 1
ATOM 726 C C . LYS A 1 89 ? 13.432 10.520 -19.190 1.00 92.75 89 LYS A C 1
ATOM 728 O O . LYS A 1 89 ? 13.061 10.026 -20.247 1.00 92.75 89 LYS A O 1
ATOM 733 N N . LYS A 1 90 ? 14.617 11.131 -19.107 1.00 92.81 90 LYS A N 1
ATOM 734 C CA . LYS A 1 90 ? 15.594 11.078 -20.200 1.00 92.81 90 LYS A CA 1
ATOM 735 C C . LYS A 1 90 ? 16.105 9.640 -20.381 1.00 92.81 90 LYS A C 1
ATOM 737 O O . LYS A 1 90 ? 16.406 9.006 -19.370 1.00 92.81 90 LYS A O 1
ATOM 742 N N . PRO A 1 91 ? 16.348 9.168 -21.621 1.00 93.25 91 PRO A N 1
ATOM 743 C CA . PRO A 1 91 ? 16.635 7.759 -21.902 1.00 93.25 91 PRO A CA 1
ATOM 744 C C . PRO A 1 91 ? 17.700 7.113 -21.008 1.00 93.25 91 PRO A C 1
ATOM 746 O O . PRO A 1 91 ? 17.427 6.114 -20.356 1.00 93.25 91 PRO A O 1
ATOM 749 N N . LYS A 1 92 ? 18.891 7.721 -20.887 1.00 92.75 92 LYS A N 1
ATOM 750 C CA . LYS A 1 92 ? 19.977 7.183 -20.042 1.00 92.75 92 LYS A CA 1
ATOM 751 C C . LYS A 1 92 ? 19.596 7.068 -18.564 1.00 92.75 92 LYS A C 1
ATOM 753 O O . LYS A 1 92 ? 20.021 6.138 -17.889 1.00 92.75 92 LYS A O 1
ATOM 758 N N . GLN A 1 93 ? 18.829 8.031 -18.057 1.00 95.38 93 GLN A N 1
ATOM 759 C CA . GLN A 1 93 ? 18.368 8.009 -16.674 1.00 95.38 93 GLN A CA 1
ATOM 760 C C . GLN A 1 93 ? 17.304 6.929 -16.482 1.00 95.38 93 GLN A C 1
ATOM 762 O O . GLN A 1 93 ? 17.391 6.167 -15.527 1.00 95.38 93 GLN A O 1
ATOM 767 N N . THR A 1 94 ? 16.351 6.829 -17.408 1.00 96.19 94 THR A N 1
ATOM 768 C CA . THR A 1 94 ? 15.325 5.787 -17.387 1.00 96.19 94 THR A CA 1
ATOM 769 C C . THR A 1 94 ? 15.933 4.392 -17.431 1.00 96.19 94 THR A C 1
ATOM 771 O O . THR A 1 94 ? 15.598 3.587 -16.576 1.00 96.19 94 THR A O 1
ATOM 774 N N . LEU A 1 95 ? 16.867 4.110 -18.345 1.00 96.62 95 LEU A N 1
ATOM 775 C CA . LEU A 1 95 ? 17.507 2.791 -18.422 1.00 96.62 95 LEU A CA 1
ATOM 776 C C . LEU A 1 95 ? 18.208 2.408 -17.114 1.00 96.62 95 LEU A C 1
ATOM 778 O O . LEU A 1 95 ? 18.034 1.294 -16.632 1.00 96.62 95 LEU A O 1
ATOM 782 N N . LYS A 1 96 ? 18.931 3.353 -16.502 1.00 96.88 96 LYS A N 1
ATOM 783 C CA . LYS A 1 96 ? 19.573 3.137 -15.201 1.00 96.88 96 LYS A CA 1
ATOM 784 C C . LYS A 1 96 ? 18.553 2.869 -14.090 1.00 96.88 96 LYS A C 1
ATOM 786 O O . LYS A 1 96 ? 18.766 1.994 -13.261 1.00 96.88 96 LYS A O 1
ATOM 791 N N . GLU A 1 97 ? 17.456 3.623 -14.051 1.00 97.56 97 GLU A N 1
ATOM 792 C CA . GLU A 1 97 ? 16.405 3.433 -13.045 1.00 97.56 97 GLU A CA 1
ATOM 793 C C . GLU A 1 97 ? 15.663 2.102 -13.233 1.00 97.56 97 GLU A C 1
ATOM 795 O O . GLU A 1 97 ? 15.393 1.430 -12.243 1.00 97.56 97 GLU A O 1
ATOM 800 N N . LEU A 1 98 ? 15.400 1.686 -14.476 1.00 97.44 98 LEU A N 1
ATOM 801 C CA . LEU A 1 98 ? 14.809 0.383 -14.795 1.00 97.44 98 LEU A CA 1
ATOM 802 C C . LEU A 1 98 ? 15.732 -0.775 -14.399 1.00 97.44 98 LEU A C 1
ATOM 804 O O . LEU A 1 98 ? 15.260 -1.742 -13.807 1.00 97.44 98 LEU A O 1
ATOM 808 N N . GLN A 1 99 ? 17.036 -0.658 -14.673 1.00 97.62 99 GLN A N 1
ATOM 809 C CA . GLN A 1 99 ? 18.025 -1.647 -14.246 1.00 97.62 99 GLN A CA 1
ATOM 810 C C . GLN A 1 99 ? 18.046 -1.784 -12.721 1.00 97.62 99 GLN A C 1
ATOM 812 O O . GLN A 1 99 ? 17.851 -2.879 -12.203 1.00 97.62 99 GLN A O 1
ATOM 817 N N . ASN A 1 100 ? 18.211 -0.665 -12.010 1.00 96.88 100 ASN A N 1
ATOM 818 C CA . ASN A 1 100 ? 18.245 -0.654 -10.548 1.00 96.88 100 ASN A CA 1
ATOM 819 C C . ASN A 1 100 ? 16.951 -1.213 -9.940 1.00 96.88 100 ASN A C 1
ATOM 821 O O . ASN A 1 100 ? 16.987 -1.913 -8.931 1.00 96.88 100 ASN A O 1
ATOM 825 N N . TYR A 1 101 ? 15.801 -0.878 -10.531 1.00 95.25 101 TYR A N 1
ATOM 826 C CA . TYR A 1 101 ? 14.513 -1.412 -10.107 1.00 95.25 101 TYR A CA 1
ATOM 827 C C . TYR A 1 101 ? 14.480 -2.936 -10.260 1.00 95.25 101 TYR A C 1
ATOM 829 O O . TYR A 1 101 ? 14.166 -3.622 -9.291 1.00 95.25 101 TYR A O 1
ATOM 837 N N . ALA A 1 102 ? 14.861 -3.466 -11.426 1.00 95.44 102 ALA A N 1
ATOM 838 C CA . ALA A 1 102 ? 14.858 -4.904 -11.681 1.00 95.44 102 ALA A CA 1
ATOM 839 C C . ALA A 1 102 ? 15.803 -5.672 -10.746 1.00 95.44 102 ALA A C 1
ATOM 841 O O . ALA A 1 102 ? 15.404 -6.677 -10.163 1.00 95.44 102 ALA A O 1
ATOM 842 N N . GLU A 1 103 ? 17.029 -5.175 -10.560 1.00 94.31 103 GLU A N 1
ATOM 843 C CA . GLU A 1 103 ? 18.014 -5.762 -9.643 1.00 94.31 103 GLU A CA 1
ATOM 844 C C . GLU A 1 103 ? 17.475 -5.812 -8.210 1.00 94.31 103 GLU A C 1
ATOM 846 O O . GLU A 1 103 ? 17.524 -6.864 -7.577 1.00 94.31 103 GLU A O 1
ATOM 851 N N . LYS A 1 104 ? 16.868 -4.718 -7.734 1.00 90.12 104 LYS A N 1
ATOM 852 C CA . LYS A 1 104 ? 16.275 -4.664 -6.394 1.00 90.12 104 LYS A CA 1
ATOM 853 C C . LYS A 1 104 ? 15.109 -5.641 -6.230 1.00 90.12 104 LYS A C 1
ATOM 855 O O . LYS A 1 104 ? 15.028 -6.325 -5.219 1.00 90.12 104 LYS A O 1
ATOM 860 N N . GLN A 1 105 ? 14.194 -5.724 -7.199 1.00 88.56 105 GLN A N 1
ATOM 861 C CA . GLN A 1 105 ? 13.065 -6.661 -7.099 1.00 88.56 105 GLN A CA 1
ATOM 862 C C . GLN A 1 105 ? 13.528 -8.131 -7.123 1.00 88.56 105 GLN A C 1
ATOM 864 O O . GLN A 1 105 ? 12.900 -8.978 -6.489 1.00 88.56 105 GLN A O 1
ATOM 869 N N . LEU A 1 106 ? 14.642 -8.441 -7.800 1.00 89.50 106 LEU A N 1
ATOM 870 C CA . LEU A 1 106 ? 15.222 -9.788 -7.815 1.00 89.50 106 LEU A CA 1
ATOM 871 C C . LEU A 1 106 ? 15.737 -10.245 -6.442 1.00 89.50 106 LEU A C 1
ATOM 873 O O . LEU A 1 106 ? 15.703 -11.441 -6.155 1.00 89.50 106 LEU A O 1
ATOM 877 N N . GLU A 1 107 ? 16.145 -9.324 -5.565 1.00 85.06 107 GLU A N 1
ATOM 878 C CA . GLU A 1 107 ? 16.529 -9.649 -4.181 1.00 85.06 107 GLU A CA 1
ATOM 879 C C . GLU A 1 107 ? 15.353 -10.239 -3.380 1.00 85.06 107 GLU A C 1
ATOM 881 O O . GLU A 1 107 ? 15.560 -11.067 -2.491 1.00 85.06 107 GLU A O 1
ATOM 886 N N . TYR A 1 108 ? 14.123 -9.876 -3.755 1.00 77.81 108 TYR A N 1
ATOM 887 C CA . TYR A 1 108 ? 12.871 -10.277 -3.107 1.00 77.81 108 TYR A CA 1
ATOM 888 C C . TYR A 1 108 ? 12.243 -11.556 -3.692 1.00 77.81 108 TYR A C 1
ATOM 890 O O . TYR A 1 108 ? 11.189 -12.000 -3.241 1.00 77.81 108 TYR A O 1
ATOM 898 N N . CYS A 1 109 ? 12.878 -12.187 -4.686 1.00 72.25 109 CYS A N 1
ATOM 899 C CA . CYS A 1 109 ? 12.343 -13.357 -5.401 1.00 72.25 109 CYS A CA 1
ATOM 900 C C . CYS A 1 109 ? 12.533 -14.703 -4.666 1.00 72.25 109 CYS A C 1
ATOM 902 O O . CYS A 1 109 ? 12.466 -15.761 -5.286 1.00 72.25 109 CYS A O 1
ATOM 904 N N . LYS A 1 110 ? 12.809 -14.703 -3.356 1.00 60.00 110 LYS A N 1
ATOM 905 C CA . LYS A 1 110 ? 13.039 -15.939 -2.589 1.00 60.00 110 LYS A CA 1
ATOM 906 C C . LYS A 1 110 ? 11.723 -16.458 -2.009 1.00 60.00 110 LYS A C 1
ATOM 908 O O . LYS A 1 110 ? 11.298 -16.007 -0.950 1.00 60.00 110 LYS A O 1
ATOM 913 N N . THR A 1 111 ? 11.097 -17.405 -2.696 1.00 58.12 111 THR A N 1
ATOM 914 C CA . THR A 1 111 ? 9.874 -18.077 -2.238 1.00 58.12 111 THR A CA 1
ATOM 915 C C . THR A 1 111 ? 10.197 -19.174 -1.230 1.00 58.12 111 THR A C 1
ATOM 917 O O . THR A 1 111 ? 10.961 -20.066 -1.581 1.00 58.12 111 THR A O 1
ATOM 920 N N . GLU A 1 112 ? 9.571 -19.155 -0.050 1.00 51.47 112 GLU A N 1
ATOM 921 C CA . GLU A 1 112 ? 8.863 -20.320 0.509 1.00 51.47 112 GLU A CA 1
ATOM 922 C C . GLU A 1 112 ? 7.716 -19.836 1.427 1.00 51.47 112 GLU A C 1
ATOM 924 O O . GLU A 1 112 ? 7.930 -18.962 2.263 1.00 51.47 112 GLU A O 1
ATOM 929 N N . SER A 1 113 ? 6.540 -20.473 1.282 1.00 52.97 113 SER A N 1
ATOM 930 C CA . SER A 1 113 ? 5.337 -20.462 2.149 1.00 52.97 113 SER A CA 1
ATOM 931 C C . SER A 1 113 ? 4.146 -19.541 1.795 1.00 52.97 113 SER A C 1
ATOM 933 O O . SER A 1 113 ? 4.236 -18.318 1.804 1.00 52.97 113 SER A O 1
ATOM 935 N N . ASN A 1 114 ? 2.974 -20.178 1.620 1.00 56.28 114 ASN A N 1
ATOM 936 C CA . ASN A 1 114 ? 1.634 -19.595 1.432 1.00 56.28 114 ASN A CA 1
ATOM 937 C C . ASN A 1 114 ? 0.971 -19.181 2.769 1.00 56.28 114 ASN A C 1
ATOM 939 O O . ASN A 1 114 ? -0.125 -19.651 3.087 1.00 56.28 114 ASN A O 1
ATOM 943 N N . SER A 1 115 ? 1.605 -18.350 3.600 1.00 63.22 115 SER A N 1
ATOM 944 C CA . SER A 1 115 ? 0.969 -17.918 4.865 1.00 63.22 115 SER A CA 1
ATOM 945 C C . SER A 1 115 ? -0.234 -16.987 4.634 1.00 63.22 115 SER A C 1
ATOM 947 O O . SER A 1 115 ? -1.208 -17.003 5.396 1.00 63.22 115 SER A O 1
ATOM 949 N N . ILE A 1 116 ? -0.207 -16.214 3.547 1.00 74.81 116 ILE A N 1
ATOM 950 C CA . ILE A 1 116 ? -1.260 -15.268 3.173 1.00 74.81 116 ILE A CA 1
ATOM 951 C C . ILE A 1 116 ? -2.238 -15.936 2.209 1.00 74.81 116 ILE A C 1
ATOM 953 O O . ILE A 1 116 ? -1.857 -16.401 1.138 1.00 74.81 116 ILE A O 1
ATOM 957 N N . THR A 1 117 ? -3.514 -15.957 2.591 1.00 81.25 117 THR A N 1
ATOM 958 C CA . THR A 1 117 ? -4.608 -16.465 1.754 1.00 81.25 117 THR A CA 1
ATOM 959 C C . THR A 1 117 ? -5.675 -15.395 1.584 1.00 81.25 117 THR A C 1
ATOM 961 O O . THR A 1 117 ? -5.913 -14.580 2.480 1.00 81.25 117 THR A O 1
ATOM 964 N N . ASP A 1 118 ? -6.349 -15.438 0.440 1.00 86.00 118 ASP A N 1
ATOM 965 C CA . ASP A 1 118 ? -7.530 -14.633 0.137 1.00 86.00 118 ASP A CA 1
ATOM 966 C C . ASP A 1 118 ? -8.607 -14.758 1.224 1.00 86.00 118 ASP A C 1
ATOM 968 O O . ASP A 1 118 ? -9.150 -13.749 1.666 1.00 86.00 118 ASP A O 1
ATOM 972 N N . VAL A 1 119 ? -8.834 -15.966 1.746 1.00 89.94 119 VAL A N 1
ATOM 973 C CA . VAL A 1 119 ? -9.810 -16.241 2.812 1.00 89.94 119 VAL A CA 1
ATOM 974 C C . VAL A 1 119 ? -9.520 -15.453 4.094 1.00 89.94 119 VAL A C 1
ATOM 976 O O . VAL A 1 119 ? -10.455 -14.980 4.744 1.00 89.94 119 VAL A O 1
ATOM 979 N N . ARG A 1 120 ? -8.250 -15.316 4.501 1.00 89.31 120 ARG A N 1
ATOM 980 C CA . ARG A 1 120 ? -7.888 -14.553 5.714 1.00 89.31 120 ARG A CA 1
ATOM 981 C C . ARG A 1 120 ? -8.166 -13.064 5.527 1.00 89.31 120 ARG A C 1
ATOM 983 O O . ARG A 1 120 ? -8.817 -12.457 6.374 1.00 89.31 120 ARG A O 1
ATOM 990 N N . ILE A 1 121 ? -7.747 -12.510 4.390 1.00 90.50 121 ILE A N 1
ATOM 991 C CA . ILE A 1 121 ? -7.985 -11.105 4.038 1.00 90.50 121 ILE A CA 1
ATOM 992 C C . ILE A 1 121 ? -9.495 -10.831 3.942 1.00 90.50 121 ILE A C 1
ATOM 994 O O . ILE A 1 121 ? -9.995 -9.885 4.550 1.00 90.50 121 ILE A O 1
ATOM 998 N N . GLU A 1 122 ? -10.244 -11.694 3.252 1.00 92.31 122 GLU A N 1
ATOM 999 C CA . GLU A 1 122 ? -11.688 -11.546 3.049 1.00 92.31 122 GLU A CA 1
ATOM 1000 C C . GLU A 1 122 ? -12.466 -11.526 4.370 1.00 92.31 122 GLU A C 1
ATOM 1002 O O . GLU A 1 122 ? -13.379 -10.717 4.527 1.00 92.31 122 GLU A O 1
ATOM 1007 N N . LYS A 1 123 ? -12.084 -12.357 5.351 1.00 94.12 123 LYS A N 1
ATOM 1008 C CA . LYS A 1 123 ? -12.706 -12.353 6.686 1.00 94.12 123 LYS A CA 1
ATOM 1009 C C . LYS A 1 123 ? -12.585 -11.000 7.379 1.00 94.12 123 LYS A C 1
ATOM 1011 O O . LYS A 1 123 ? -13.560 -10.537 7.971 1.00 94.12 123 LYS A O 1
ATOM 1016 N N . VAL A 1 124 ? -11.409 -10.375 7.315 1.00 94.62 124 VAL A N 1
ATOM 1017 C CA . VAL A 1 124 ? -11.184 -9.064 7.934 1.00 94.62 124 VAL A CA 1
ATOM 1018 C C . VAL A 1 124 ? -11.975 -7.989 7.194 1.00 94.62 124 VAL A C 1
ATOM 1020 O O . VAL A 1 124 ? -12.691 -7.221 7.833 1.00 94.62 124 VAL A O 1
ATOM 1023 N N . ILE A 1 125 ? -11.925 -7.973 5.856 1.00 93.00 125 ILE A N 1
ATOM 1024 C CA . ILE A 1 125 ? -12.691 -7.013 5.045 1.00 93.00 125 ILE A CA 1
ATOM 1025 C C . ILE A 1 125 ? -14.191 -7.125 5.351 1.00 93.00 125 ILE A C 1
ATOM 1027 O O . ILE A 1 125 ? -14.843 -6.113 5.600 1.00 93.00 125 ILE A O 1
ATOM 1031 N N . GLN A 1 126 ? -14.732 -8.347 5.392 1.00 93.50 126 GLN A N 1
ATOM 1032 C CA . GLN A 1 126 ? -16.148 -8.575 5.670 1.00 93.50 126 GLN A CA 1
ATOM 1033 C C . GLN A 1 126 ? -16.536 -8.100 7.073 1.00 93.50 126 GLN A C 1
ATOM 1035 O O . GLN A 1 126 ? -17.551 -7.429 7.225 1.00 93.50 126 GLN A O 1
ATOM 1040 N N . TYR A 1 127 ? -15.709 -8.368 8.088 1.00 95.88 127 TYR A N 1
ATOM 1041 C CA . TYR A 1 127 ? -15.932 -7.836 9.434 1.00 95.88 127 TYR A CA 1
ATOM 1042 C C . TYR A 1 127 ? -16.007 -6.306 9.442 1.00 95.88 127 TYR A C 1
ATOM 1044 O O . TYR A 1 127 ? -16.890 -5.732 10.084 1.00 95.88 127 TYR A O 1
ATOM 1052 N N . PHE A 1 128 ? -15.108 -5.641 8.719 1.00 94.56 128 PHE A N 1
ATOM 1053 C CA . PHE A 1 128 ? -15.102 -4.187 8.626 1.00 94.56 128 PHE A CA 1
ATOM 1054 C C . PHE A 1 128 ? -16.340 -3.630 7.918 1.00 94.56 128 PHE A C 1
ATOM 1056 O O . PHE A 1 128 ? -16.883 -2.603 8.335 1.00 94.56 128 PHE A O 1
ATOM 1063 N N . ASP A 1 129 ? -16.810 -4.300 6.871 1.00 91.31 129 ASP A N 1
ATOM 1064 C CA . ASP A 1 129 ? -18.037 -3.910 6.184 1.00 91.31 129 ASP A CA 1
ATOM 1065 C C . ASP A 1 129 ? -19.285 -4.137 7.033 1.00 91.31 129 ASP A C 1
ATOM 1067 O O . ASP A 1 129 ? -20.109 -3.226 7.142 1.00 91.31 129 ASP A O 1
ATOM 1071 N N . ASP A 1 130 ? -19.388 -5.286 7.699 1.00 93.31 130 ASP A N 1
ATOM 1072 C CA . ASP A 1 130 ? -20.541 -5.640 8.528 1.00 93.31 130 ASP A CA 1
ATOM 1073 C C . ASP A 1 130 ? -20.690 -4.706 9.740 1.00 93.31 130 ASP A C 1
ATOM 1075 O O . ASP A 1 130 ? -21.808 -4.358 10.121 1.00 93.31 130 ASP A O 1
ATOM 1079 N N . ASN A 1 131 ? -19.573 -4.271 10.338 1.00 93.81 131 ASN A N 1
ATOM 1080 C CA . ASN A 1 131 ? -19.588 -3.467 11.566 1.00 93.81 131 ASN A CA 1
ATOM 1081 C C . ASN A 1 131 ? -19.478 -1.957 11.316 1.00 93.81 131 ASN A C 1
ATOM 1083 O O . ASN A 1 131 ? -19.997 -1.171 12.107 1.00 93.81 131 ASN A O 1
ATOM 1087 N N . TYR A 1 132 ? -18.823 -1.531 10.230 1.00 92.38 132 TYR A N 1
ATOM 1088 C CA . TYR A 1 132 ? -18.504 -0.115 10.012 1.00 92.38 132 TYR A CA 1
ATOM 1089 C C . TYR A 1 132 ? -18.914 0.427 8.642 1.00 92.38 132 TYR A C 1
ATOM 1091 O O . TYR A 1 132 ? -18.798 1.637 8.429 1.00 92.38 132 TYR A O 1
ATOM 1099 N N . GLN A 1 133 ? -19.391 -0.419 7.719 1.00 89.88 133 GLN A N 1
ATOM 1100 C CA . GLN A 1 133 ? -19.587 -0.065 6.305 1.00 89.88 133 GLN A CA 1
ATOM 1101 C C . GLN A 1 133 ? -18.309 0.523 5.686 1.00 89.88 133 GLN A C 1
ATOM 1103 O O . GLN A 1 133 ? -18.352 1.498 4.924 1.00 89.88 133 GLN A O 1
ATOM 1108 N N . PHE A 1 134 ? -17.160 -0.027 6.085 1.00 91.56 134 PHE A N 1
ATOM 1109 C CA . PHE A 1 134 ? -15.850 0.570 5.858 1.00 91.56 134 PHE A CA 1
ATOM 1110 C C . PHE A 1 134 ? -15.577 0.817 4.375 1.00 91.56 134 PHE A C 1
ATOM 1112 O O . PHE A 1 134 ? -15.193 1.926 4.002 1.00 91.56 134 PHE A O 1
ATOM 1119 N N . MET A 1 135 ? -15.851 -0.166 3.516 1.00 88.31 135 MET A N 1
ATOM 1120 C CA . MET A 1 135 ? -15.579 -0.067 2.085 1.00 88.31 135 MET A CA 1
ATOM 1121 C C . MET A 1 135 ? -16.381 1.061 1.438 1.00 88.31 135 MET A C 1
ATOM 1123 O O . MET A 1 135 ? -15.831 1.851 0.671 1.00 88.31 135 MET A O 1
ATOM 1127 N N . LYS A 1 136 ? -17.660 1.208 1.813 1.00 85.00 136 LYS A N 1
ATOM 1128 C CA . LYS A 1 136 ? -18.518 2.294 1.316 1.00 85.00 136 LYS A CA 1
ATOM 1129 C C . LYS A 1 136 ? -18.065 3.662 1.828 1.00 85.00 136 LYS A C 1
ATOM 1131 O O . LYS A 1 136 ? -18.150 4.639 1.097 1.00 85.00 136 LYS A O 1
ATOM 1136 N N . LYS A 1 137 ? -17.626 3.770 3.082 1.00 88.31 137 LYS A N 1
ATOM 1137 C CA . LYS A 1 137 ? -17.254 5.063 3.680 1.00 88.31 137 LYS A CA 1
ATOM 1138 C C . LYS A 1 137 ? -15.875 5.533 3.238 1.00 88.31 137 LYS A C 1
ATOM 1140 O O . LYS A 1 137 ? -15.703 6.681 2.829 1.00 88.31 137 LYS A O 1
ATOM 1145 N N . VAL A 1 138 ? -14.889 4.649 3.326 1.00 88.69 138 VAL A N 1
ATOM 1146 C CA . VAL A 1 138 ? -13.477 4.996 3.148 1.00 88.69 138 VAL A CA 1
ATOM 1147 C C . VAL A 1 138 ? -13.080 4.948 1.680 1.00 88.69 138 VAL A C 1
ATOM 1149 O O . VAL A 1 138 ? -12.454 5.886 1.187 1.00 88.69 138 VAL A O 1
ATOM 1152 N N . PHE A 1 139 ? -13.525 3.923 0.958 1.00 82.88 139 PHE A N 1
ATOM 1153 C CA . PHE A 1 139 ? -13.104 3.652 -0.412 1.00 82.88 139 PHE A CA 1
ATOM 1154 C C . PHE A 1 139 ? -14.193 3.918 -1.455 1.00 82.88 139 PHE A C 1
ATOM 1156 O O . PHE A 1 139 ? -14.255 3.218 -2.458 1.00 82.88 139 PHE A O 1
ATOM 1163 N N . ASN A 1 140 ? -15.076 4.899 -1.237 1.00 72.38 140 ASN A N 1
ATOM 1164 C CA . ASN A 1 140 ? -16.211 5.140 -2.134 1.00 72.38 140 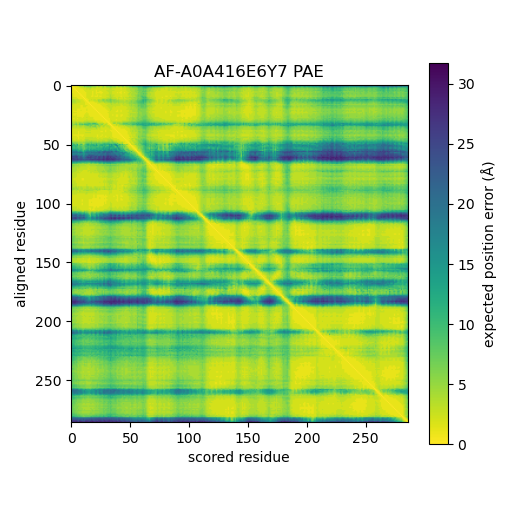ASN A CA 1
ATOM 1165 C C . ASN A 1 140 ? -15.799 5.512 -3.572 1.00 72.38 140 ASN A C 1
ATOM 1167 O O . ASN A 1 140 ? -15.716 6.691 -3.933 1.00 72.38 140 ASN A O 1
ATOM 1171 N N . TYR A 1 141 ? -15.577 4.512 -4.413 1.00 67.25 141 TYR A N 1
ATOM 1172 C CA . TYR A 1 141 ? -15.331 4.686 -5.829 1.00 67.25 141 TYR A CA 1
ATOM 1173 C C . TYR A 1 141 ? -16.646 4.628 -6.586 1.00 67.25 141 TYR A C 1
ATOM 1175 O O . TYR A 1 141 ? -17.451 3.729 -6.363 1.00 67.25 141 TYR A O 1
ATOM 1183 N N . LYS A 1 142 ? -16.835 5.548 -7.537 1.00 65.94 142 LYS A N 1
ATOM 1184 C CA . LYS A 1 142 ? -17.939 5.524 -8.507 1.00 65.94 142 LYS A CA 1
ATOM 1185 C C . LYS A 1 142 ? -17.853 4.241 -9.360 1.00 65.94 142 LYS A C 1
ATOM 1187 O O . LYS A 1 142 ? -17.325 4.280 -10.467 1.00 65.94 142 LYS A O 1
ATOM 1192 N N . ASN A 1 143 ? -18.345 3.119 -8.832 1.00 64.62 143 ASN A N 1
ATOM 1193 C CA . ASN A 1 143 ? -18.368 1.784 -9.443 1.00 64.62 143 ASN A CA 1
ATOM 1194 C C . ASN A 1 143 ? -16.991 1.129 -9.675 1.00 64.62 143 ASN A C 1
ATOM 1196 O O . ASN A 1 143 ? -16.810 0.435 -10.674 1.00 64.62 143 ASN A O 1
ATOM 1200 N N . ARG A 1 144 ? -16.008 1.334 -8.784 1.00 73.25 144 ARG A N 1
ATOM 1201 C CA . ARG A 1 144 ? -14.737 0.580 -8.833 1.00 73.25 144 ARG A CA 1
ATOM 1202 C C . ARG A 1 144 ? -14.515 -0.202 -7.551 1.00 73.25 144 ARG A C 1
ATOM 1204 O O . ARG A 1 144 ? -14.855 0.259 -6.466 1.00 73.25 144 ARG A O 1
ATOM 1211 N N . LYS A 1 145 ? -13.908 -1.374 -7.680 1.00 80.62 145 LYS A N 1
ATOM 1212 C CA . LYS A 1 145 ? -13.488 -2.188 -6.542 1.00 80.62 145 LYS A CA 1
ATOM 1213 C C . LYS A 1 145 ? -12.142 -1.715 -5.998 1.00 80.62 145 LYS A C 1
ATOM 1215 O O . LYS A 1 145 ? -11.266 -1.349 -6.777 1.00 80.62 145 LYS A O 1
ATOM 1220 N N . VAL A 1 146 ? -11.963 -1.766 -4.677 1.00 83.12 146 VAL A N 1
ATOM 1221 C CA . VAL A 1 146 ? -10.626 -1.690 -4.061 1.00 83.12 146 VAL A CA 1
ATOM 1222 C C . VAL A 1 146 ? -9.870 -2.989 -4.354 1.00 83.12 146 VAL A C 1
ATOM 1224 O O . VAL A 1 146 ? -10.370 -4.056 -3.983 1.00 83.12 146 VAL A O 1
ATOM 1227 N N . PRO A 1 147 ? -8.683 -2.929 -4.972 1.00 85.50 147 PRO A N 1
ATOM 1228 C CA . PRO A 1 147 ? -7.823 -4.091 -5.132 1.00 85.50 147 PRO A CA 1
ATOM 1229 C C . PRO A 1 147 ? -7.003 -4.408 -3.878 1.00 85.50 147 PRO A C 1
ATOM 1231 O O . PRO A 1 147 ? -6.249 -3.572 -3.370 1.00 85.50 147 PRO A O 1
ATOM 1234 N N . PHE A 1 148 ? -7.087 -5.668 -3.459 1.00 87.88 148 PHE A N 1
ATOM 1235 C CA . PHE A 1 148 ? -6.176 -6.315 -2.519 1.00 87.88 148 PHE A CA 1
ATOM 1236 C C . PHE A 1 148 ? -5.369 -7.365 -3.284 1.00 87.88 148 PHE A C 1
ATOM 1238 O O . PHE A 1 148 ? -5.923 -8.319 -3.822 1.00 87.88 148 PHE A O 1
ATOM 1245 N N . LEU A 1 149 ? -4.062 -7.166 -3.393 1.00 87.88 149 LEU A N 1
ATOM 1246 C CA . LEU A 1 149 ? -3.203 -7.890 -4.324 1.00 87.88 149 LEU A CA 1
ATOM 1247 C C . LEU A 1 149 ? -2.203 -8.735 -3.541 1.00 87.88 149 LEU A C 1
ATOM 1249 O O . LEU A 1 149 ? -1.387 -8.197 -2.801 1.00 87.88 149 LEU A O 1
ATOM 1253 N N . ILE A 1 150 ? -2.257 -10.053 -3.699 1.00 87.50 150 ILE A N 1
ATOM 1254 C CA . ILE A 1 150 ? -1.342 -10.989 -3.040 1.00 87.50 150 ILE A CA 1
ATOM 1255 C C . ILE A 1 150 ? -0.203 -11.299 -4.012 1.00 87.50 150 ILE A C 1
ATOM 1257 O O . ILE A 1 150 ? -0.426 -11.849 -5.095 1.00 87.50 150 ILE A O 1
ATOM 1261 N N . LEU A 1 151 ? 1.016 -10.922 -3.635 1.00 86.12 151 LEU A N 1
ATOM 1262 C CA . LEU A 1 151 ? 2.216 -11.073 -4.447 1.00 86.12 151 LEU A CA 1
ATOM 1263 C C . LEU A 1 151 ? 3.051 -12.251 -3.958 1.0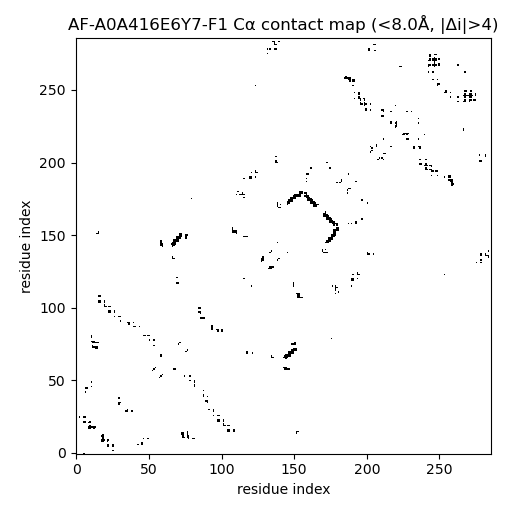0 86.12 151 LEU A C 1
ATOM 1265 O O . LEU A 1 151 ? 3.393 -12.336 -2.779 1.00 86.12 151 LEU A O 1
ATOM 1269 N N . ASP A 1 152 ? 3.452 -13.105 -4.900 1.00 79.06 152 ASP A N 1
ATOM 1270 C CA . ASP A 1 152 ? 4.395 -14.197 -4.650 1.00 79.06 152 ASP A CA 1
ATOM 1271 C C . ASP A 1 152 ? 5.838 -13.679 -4.603 1.00 79.06 152 ASP A C 1
ATOM 1273 O O . ASP A 1 152 ? 6.649 -13.866 -5.510 1.00 79.06 152 ASP A O 1
ATOM 1277 N N . MET A 1 153 ? 6.101 -12.874 -3.575 1.00 78.94 153 MET A N 1
ATOM 1278 C CA . MET A 1 153 ? 7.338 -12.136 -3.365 1.00 78.94 153 MET A CA 1
ATOM 1279 C C . MET A 1 153 ? 7.611 -12.017 -1.876 1.00 78.94 153 MET A C 1
ATOM 1281 O O . MET A 1 153 ? 6.690 -11.759 -1.103 1.00 78.94 153 MET A O 1
ATOM 1285 N N . LYS A 1 154 ? 8.882 -12.115 -1.486 1.00 76.00 154 LYS A N 1
ATOM 1286 C CA . LYS A 1 154 ? 9.309 -11.972 -0.098 1.00 76.00 154 LYS A CA 1
ATOM 1287 C C . LYS A 1 154 ? 10.052 -10.666 0.119 1.00 76.00 154 LYS A C 1
ATOM 1289 O O . LYS A 1 154 ? 11.110 -10.449 -0.465 1.00 76.00 154 LYS A O 1
ATOM 1294 N N . LYS A 1 155 ? 9.550 -9.833 1.026 1.00 74.31 155 LYS A N 1
ATOM 1295 C CA . LYS A 1 155 ? 10.260 -8.642 1.504 1.00 74.31 155 LYS A CA 1
ATOM 1296 C C . LYS A 1 155 ? 10.589 -8.823 2.981 1.00 74.31 155 LYS A C 1
ATOM 1298 O O . LYS A 1 155 ? 9.713 -9.134 3.776 1.00 74.31 155 LYS A O 1
ATOM 1303 N N . GLU A 1 156 ? 11.867 -8.684 3.336 1.00 66.25 156 GLU A N 1
ATOM 1304 C CA . GLU A 1 156 ? 12.339 -8.958 4.705 1.00 66.25 156 GLU A CA 1
ATOM 1305 C C . GLU A 1 156 ? 11.799 -7.944 5.725 1.00 66.25 156 GLU A C 1
ATOM 1307 O O . GLU A 1 156 ? 11.575 -8.301 6.878 1.00 66.25 156 GLU A O 1
ATOM 1312 N N . ASP A 1 157 ? 11.539 -6.710 5.285 1.00 65.00 157 ASP A N 1
ATOM 1313 C CA . ASP A 1 157 ? 11.229 -5.588 6.174 1.00 65.00 157 ASP A CA 1
ATOM 1314 C C . ASP A 1 157 ? 9.723 -5.323 6.373 1.00 65.00 157 ASP A C 1
ATOM 1316 O O . ASP A 1 157 ? 9.360 -4.581 7.285 1.00 65.00 157 ASP A O 1
ATOM 1320 N N . TYR A 1 158 ? 8.833 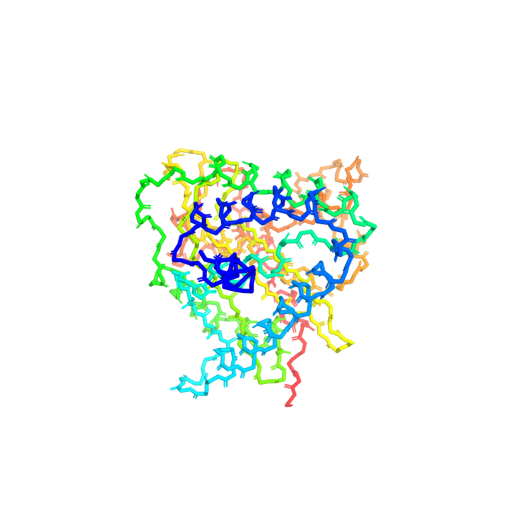-5.858 5.524 1.00 68.62 158 TYR A N 1
ATOM 1321 C CA . TYR A 1 158 ? 7.387 -5.593 5.611 1.00 68.62 158 TYR A CA 1
ATOM 1322 C C . TYR A 1 158 ? 6.521 -6.632 4.889 1.00 68.62 158 TYR A C 1
ATOM 1324 O O . TYR A 1 158 ? 6.925 -7.222 3.888 1.00 68.62 158 TYR A O 1
ATOM 1332 N N . VAL A 1 159 ? 5.296 -6.805 5.401 1.00 73.00 159 VAL A N 1
ATOM 1333 C CA . VAL A 1 159 ? 4.297 -7.784 4.929 1.00 73.00 159 VAL A CA 1
ATOM 1334 C C . VAL A 1 159 ? 3.302 -7.160 3.949 1.00 73.00 159 VAL A C 1
ATOM 1336 O O . VAL A 1 159 ? 2.691 -7.865 3.151 1.00 73.00 159 VAL A O 1
ATOM 1339 N N . SER A 1 160 ? 3.164 -5.834 3.942 1.00 80.62 160 SER A N 1
ATOM 1340 C CA . SER A 1 160 ? 2.381 -5.140 2.926 1.00 80.62 160 SER A CA 1
ATOM 1341 C C . SER A 1 160 ? 2.964 -3.786 2.544 1.00 80.62 160 SER A C 1
ATOM 1343 O O . SER A 1 160 ? 3.757 -3.186 3.268 1.00 80.62 160 SER A O 1
ATOM 1345 N N . GLU A 1 161 ? 2.533 -3.288 1.394 1.00 84.00 161 GLU A N 1
ATOM 1346 C CA . GLU A 1 161 ? 2.641 -1.881 1.045 1.00 84.00 161 GLU A CA 1
ATOM 1347 C C . GLU A 1 161 ? 1.311 -1.396 0.480 1.00 84.00 161 GLU A C 1
ATOM 1349 O O . GLU A 1 161 ? 0.492 -2.180 -0.007 1.00 84.00 161 GLU A O 1
ATOM 1354 N N . TYR A 1 162 ? 1.120 -0.083 0.490 1.00 83.25 162 TYR A N 1
ATOM 1355 C CA . TYR A 1 162 ? -0.018 0.528 -0.167 1.00 83.25 162 TYR A CA 1
ATOM 1356 C C . TYR A 1 162 ? 0.423 1.609 -1.141 1.00 83.25 162 TYR A C 1
ATOM 1358 O O . TYR A 1 162 ? 1.407 2.318 -0.926 1.00 83.25 162 TYR A O 1
ATOM 1366 N N . LEU A 1 163 ? -0.351 1.764 -2.211 1.00 82.38 163 LEU A N 1
ATOM 1367 C CA . LEU A 1 163 ? -0.215 2.875 -3.141 1.00 82.38 163 LEU A CA 1
ATOM 1368 C C . LEU A 1 163 ? -1.523 3.646 -3.199 1.00 82.38 163 LEU A C 1
ATOM 1370 O O . LEU A 1 163 ? -2.608 3.068 -3.157 1.00 82.38 163 LEU A O 1
ATOM 1374 N N . THR A 1 164 ? -1.406 4.967 -3.328 1.00 77.00 164 THR A N 1
ATOM 1375 C CA . THR A 1 164 ? -2.552 5.826 -3.617 1.00 77.00 164 THR A CA 1
ATOM 1376 C C . THR A 1 164 ? -2.343 6.551 -4.935 1.00 77.00 164 THR A C 1
ATOM 1378 O O . THR A 1 164 ? -1.290 7.146 -5.156 1.00 77.00 164 THR A O 1
ATOM 1381 N N . LEU A 1 165 ? -3.340 6.503 -5.816 1.00 75.31 165 LEU A N 1
ATOM 1382 C CA . LEU A 1 165 ? -3.402 7.359 -6.998 1.00 75.31 165 LEU A CA 1
ATOM 1383 C C . LEU A 1 165 ? -4.474 8.414 -6.771 1.00 75.31 165 LEU A C 1
ATOM 1385 O O . LEU A 1 165 ? -5.591 8.103 -6.362 1.00 75.31 165 LEU A O 1
ATOM 1389 N N . GLU A 1 166 ? -4.130 9.668 -7.022 1.00 69.06 166 GLU A N 1
ATOM 1390 C CA . GLU A 1 166 ? -5.074 10.765 -6.861 1.00 69.06 166 GLU A CA 1
ATOM 1391 C C . GLU A 1 166 ? -6.053 10.809 -8.035 1.00 69.06 166 GLU A C 1
ATOM 1393 O O . GLU A 1 166 ? -5.653 10.800 -9.199 1.00 69.06 166 GLU A O 1
ATOM 1398 N N . ASP A 1 167 ? -7.336 10.882 -7.706 1.00 66.56 167 ASP A N 1
ATOM 1399 C CA . ASP A 1 167 ? -8.438 11.177 -8.613 1.00 66.56 167 ASP A CA 1
ATOM 1400 C C . ASP A 1 167 ? -9.007 12.543 -8.170 1.00 66.56 167 ASP A C 1
ATOM 1402 O O . ASP A 1 167 ? -9.098 12.791 -6.965 1.00 66.56 167 ASP A O 1
ATOM 1406 N N . PRO A 1 168 ? -9.346 13.480 -9.074 1.00 57.66 168 PRO A N 1
ATOM 1407 C CA . PRO A 1 168 ? -9.946 14.764 -8.701 1.00 57.66 168 PRO A CA 1
ATOM 1408 C C . PRO A 1 168 ? -11.066 14.688 -7.650 1.00 57.66 168 PRO A C 1
ATOM 1410 O O . PRO A 1 168 ? -11.180 15.599 -6.832 1.00 57.66 168 PRO A O 1
ATOM 1413 N N . ASP A 1 169 ? -11.834 13.593 -7.634 1.00 58.03 169 ASP A N 1
ATOM 1414 C CA . ASP A 1 169 ? -12.939 13.393 -6.693 1.00 58.03 169 ASP A CA 1
ATOM 1415 C C . ASP A 1 169 ? -12.636 12.376 -5.565 1.00 58.03 169 ASP A C 1
ATOM 1417 O O . ASP A 1 169 ? -13.449 12.233 -4.652 1.00 58.03 169 ASP A O 1
ATOM 1421 N N . ASN A 1 170 ? -11.519 11.628 -5.617 1.00 66.62 170 ASN A N 1
ATOM 1422 C CA . ASN A 1 170 ? -11.252 10.461 -4.753 1.00 66.62 170 ASN A CA 1
ATOM 1423 C C . ASN A 1 170 ? -9.752 10.065 -4.691 1.00 66.62 170 ASN A C 1
ATOM 1425 O O . ASN A 1 170 ? -8.884 10.714 -5.257 1.00 66.62 170 ASN A O 1
ATOM 1429 N N . PHE A 1 171 ? -9.400 8.975 -4.001 1.00 70.94 171 PHE A N 1
ATOM 1430 C CA . PHE A 1 171 ? -8.059 8.374 -4.097 1.00 70.94 171 PHE A CA 1
ATOM 1431 C C . PHE A 1 171 ? -8.173 6.880 -4.377 1.00 70.94 171 PHE A C 1
ATOM 1433 O O . PHE A 1 171 ? -8.779 6.170 -3.585 1.00 70.94 171 PHE A O 1
ATOM 1440 N N . LEU A 1 172 ? -7.601 6.376 -5.469 1.00 74.31 172 LEU A N 1
ATOM 1441 C CA . LEU A 1 172 ? -7.525 4.933 -5.709 1.00 74.31 172 LEU A CA 1
ATOM 1442 C C . LEU A 1 172 ? -6.500 4.334 -4.756 1.00 74.31 172 LEU A C 1
ATOM 1444 O O . LEU A 1 172 ? -5.367 4.803 -4.722 1.00 74.31 172 LEU A O 1
ATOM 1448 N N . TYR A 1 173 ? -6.900 3.329 -3.991 1.00 80.38 173 TYR A N 1
ATOM 1449 C CA . TYR A 1 173 ? -6.074 2.672 -2.991 1.00 80.38 173 TYR A CA 1
ATOM 1450 C C . TYR A 1 173 ? -5.761 1.254 -3.444 1.00 80.38 173 TYR A C 1
ATOM 1452 O O . TYR A 1 173 ? -6.665 0.508 -3.807 1.00 80.38 173 TYR A O 1
ATOM 1460 N N . PHE A 1 174 ? -4.487 0.892 -3.405 1.00 81.50 174 PHE A N 1
ATOM 1461 C CA . PHE A 1 174 ? -4.001 -0.447 -3.705 1.00 81.50 174 PHE A CA 1
ATOM 1462 C C . PHE A 1 174 ? -3.324 -0.972 -2.466 1.00 81.50 174 PHE A C 1
ATOM 1464 O O . PHE A 1 174 ? -2.441 -0.294 -1.947 1.00 81.50 174 PHE A O 1
ATOM 1471 N N . CYS A 1 175 ? -3.711 -2.160 -2.026 1.00 84.75 175 CYS A N 1
ATOM 1472 C CA . CYS A 1 175 ? -3.010 -2.857 -0.963 1.00 84.75 175 CYS A CA 1
ATOM 1473 C C . CYS A 1 175 ? -2.302 -4.064 -1.569 1.00 84.75 175 CYS A C 1
ATOM 1475 O O . CYS A 1 175 ? -2.953 -4.902 -2.192 1.00 84.75 175 CYS A O 1
ATOM 1477 N N . PHE A 1 176 ? -0.985 -4.137 -1.417 1.00 83.38 176 PHE A N 1
ATOM 1478 C CA . PHE A 1 176 ? -0.182 -5.266 -1.864 1.00 83.38 176 PHE A CA 1
ATOM 1479 C C . PHE A 1 176 ? 0.333 -6.014 -0.649 1.00 83.38 176 PHE A C 1
ATOM 1481 O O . PHE A 1 176 ? 0.984 -5.420 0.205 1.00 83.38 176 PHE A O 1
ATOM 1488 N N . PHE A 1 177 ? 0.081 -7.312 -0.596 1.00 83.06 177 PHE A N 1
ATOM 1489 C CA . PHE A 1 177 ? 0.587 -8.203 0.434 1.00 83.06 177 PHE A CA 1
ATOM 1490 C C . PHE A 1 177 ? 1.741 -9.026 -0.128 1.00 83.06 177 PHE A C 1
ATOM 1492 O O . PHE A 1 177 ? 1.624 -9.607 -1.206 1.00 83.06 177 PHE A O 1
ATOM 1499 N N . PHE A 1 178 ? 2.840 -9.077 0.614 1.00 78.81 178 PHE A N 1
ATOM 1500 C CA . PHE A 1 178 ? 4.035 -9.862 0.322 1.00 78.81 178 PHE A CA 1
ATOM 1501 C C . PHE A 1 178 ? 4.106 -11.044 1.283 1.00 78.81 178 PHE A C 1
ATOM 1503 O O . PHE A 1 178 ? 3.695 -10.938 2.438 1.00 78.81 178 PHE A O 1
ATOM 1510 N N . PHE A 1 179 ? 4.688 -12.156 0.846 1.00 72.12 179 PHE A N 1
ATOM 1511 C CA . PHE A 1 179 ? 4.997 -13.251 1.753 1.00 72.12 179 PHE A CA 1
ATOM 1512 C C . PHE A 1 179 ? 6.063 -12.813 2.766 1.00 72.12 179 PHE A C 1
ATOM 1514 O O . PHE A 1 179 ? 7.153 -12.364 2.407 1.00 72.12 179 PHE A O 1
ATOM 1521 N N . ALA A 1 180 ? 5.749 -12.939 4.053 1.00 60.94 180 ALA A N 1
ATOM 1522 C CA . ALA A 1 180 ? 6.704 -12.705 5.128 1.00 60.94 180 ALA A CA 1
ATOM 1523 C C . ALA A 1 180 ? 7.599 -13.939 5.324 1.00 60.94 180 ALA A C 1
ATOM 1525 O O . ALA A 1 180 ? 7.134 -15.065 5.161 1.00 60.94 180 ALA A O 1
ATOM 1526 N N . SER A 1 181 ? 8.865 -13.731 5.714 1.00 50.91 181 SER A N 1
ATOM 1527 C CA . SER A 1 181 ? 9.823 -14.813 6.011 1.00 50.91 181 SER A CA 1
ATOM 1528 C C . SER A 1 181 ? 9.282 -15.861 6.962 1.00 50.91 181 SER A C 1
ATOM 1530 O O . SER A 1 181 ? 9.576 -17.032 6.786 1.00 50.91 181 SER A O 1
ATOM 1532 N N . ASP A 1 182 ? 8.586 -15.382 7.985 1.00 53.19 182 ASP A N 1
ATOM 1533 C CA . ASP A 1 182 ? 8.219 -16.108 9.178 1.00 53.19 182 ASP A CA 1
ATOM 1534 C C . ASP A 1 182 ? 7.187 -15.235 9.906 1.00 53.19 182 ASP A C 1
ATOM 1536 O O . ASP A 1 182 ? 7.471 -14.081 10.238 1.00 53.19 182 ASP A O 1
ATOM 1540 N N . GLU A 1 183 ? 5.996 -15.766 10.193 1.00 52.53 183 GLU A N 1
ATOM 1541 C CA . GLU A 1 183 ? 5.075 -15.190 11.190 1.00 52.53 183 GLU A CA 1
ATOM 1542 C C . GLU A 1 183 ? 5.653 -15.403 12.616 1.00 52.53 183 GLU A C 1
ATOM 1544 O O . GLU A 1 183 ? 4.983 -15.918 13.506 1.00 52.53 183 GLU A O 1
ATOM 1549 N N . THR A 1 184 ? 6.940 -15.115 12.843 1.00 45.34 184 THR A N 1
ATOM 1550 C CA . THR A 1 184 ? 7.615 -15.356 14.131 1.00 45.34 184 THR A CA 1
ATOM 1551 C C . THR A 1 184 ? 7.714 -14.088 14.961 1.00 45.34 184 THR A C 1
ATOM 1553 O O . THR A 1 184 ? 8.085 -13.056 14.407 1.00 45.34 184 THR A O 1
ATOM 1556 N N . GLU A 1 185 ? 7.436 -14.237 16.267 1.00 46.31 185 GLU A N 1
ATOM 1557 C CA . GLU A 1 185 ? 7.571 -13.387 17.481 1.00 46.31 185 GLU A CA 1
ATOM 1558 C C . GLU A 1 185 ? 7.541 -11.845 17.382 1.00 46.31 185 GLU A C 1
ATOM 1560 O O . GLU A 1 185 ? 7.041 -11.214 18.307 1.00 46.31 185 GLU A O 1
ATOM 1565 N N . ASN A 1 186 ? 8.021 -11.230 16.302 1.00 50.41 186 ASN A N 1
ATOM 1566 C CA . ASN A 1 186 ? 8.053 -9.785 16.065 1.00 50.41 186 ASN A CA 1
ATOM 1567 C C . ASN A 1 186 ? 7.435 -9.346 14.715 1.00 50.41 186 ASN A C 1
ATOM 1569 O O . ASN A 1 186 ? 7.364 -8.145 14.458 1.00 50.41 186 ASN A O 1
ATOM 1573 N N . GLY A 1 187 ? 7.031 -10.273 13.836 1.00 62.88 187 GLY A N 1
ATOM 1574 C CA . GLY A 1 187 ? 6.358 -9.961 12.565 1.00 62.88 187 GLY A CA 1
ATOM 1575 C C . GLY A 1 187 ? 4.839 -9.851 12.726 1.00 62.88 187 GLY A C 1
ATOM 1576 O O . GLY A 1 187 ? 4.264 -10.582 13.524 1.00 62.88 187 GLY A O 1
ATOM 1577 N N . ARG A 1 188 ? 4.178 -8.959 11.978 1.00 74.38 188 ARG A N 1
ATOM 1578 C CA . ARG A 1 188 ? 2.709 -8.832 11.995 1.00 74.38 188 ARG A CA 1
ATOM 1579 C C . ARG A 1 188 ? 2.026 -10.008 11.312 1.00 74.38 188 ARG A C 1
ATOM 1581 O O . ARG A 1 188 ? 2.501 -10.504 10.292 1.00 74.38 188 ARG A O 1
ATOM 1588 N N . THR A 1 189 ? 0.865 -10.386 11.836 1.00 82.00 189 THR A N 1
ATOM 1589 C CA . THR A 1 189 ? -0.071 -11.272 11.135 1.00 82.00 189 THR A CA 1
ATOM 1590 C C . THR A 1 189 ? -0.698 -10.558 9.936 1.00 82.00 189 THR A C 1
ATOM 1592 O O . THR A 1 189 ? -0.714 -9.326 9.868 1.00 82.00 189 THR A O 1
ATOM 1595 N N . VAL A 1 190 ? -1.268 -11.317 8.992 1.00 84.06 190 VAL A N 1
ATOM 1596 C CA . VAL A 1 190 ? -1.977 -10.701 7.860 1.00 84.06 190 VAL A CA 1
ATOM 1597 C C . VAL A 1 190 ? -3.197 -9.906 8.323 1.00 84.06 190 VAL A C 1
ATOM 1599 O O . VAL A 1 190 ? -3.511 -8.871 7.745 1.00 84.06 190 VAL A O 1
ATOM 1602 N N . GLU A 1 191 ? -3.869 -10.362 9.380 1.00 89.88 191 GLU A N 1
ATOM 1603 C CA . GLU A 1 191 ? -5.002 -9.666 9.971 1.00 89.88 191 GLU A CA 1
ATOM 1604 C C . GLU A 1 191 ? -4.560 -8.310 10.521 1.00 89.88 191 GLU A C 1
ATOM 1606 O O . GLU A 1 191 ? -5.123 -7.288 10.132 1.00 89.88 191 GLU A O 1
ATOM 1611 N N . GLU A 1 192 ? -3.516 -8.280 11.356 1.00 88.56 192 GLU A N 1
ATOM 1612 C CA . GLU A 1 192 ? -2.961 -7.036 11.901 1.00 88.56 192 GLU A CA 1
ATOM 1613 C C . GLU A 1 192 ? -2.550 -6.063 10.788 1.00 88.56 192 GLU A C 1
ATOM 1615 O O . GLU A 1 192 ? -2.812 -4.859 10.872 1.00 88.56 192 GLU A O 1
ATOM 1620 N N . GLU A 1 193 ? -1.993 -6.586 9.698 1.00 88.06 193 GLU A N 1
ATOM 1621 C CA . GLU A 1 193 ? -1.586 -5.778 8.556 1.00 88.06 193 GLU A CA 1
ATOM 1622 C C . GLU A 1 193 ? -2.778 -5.202 7.771 1.00 88.06 193 GLU A C 1
ATOM 1624 O O . GLU A 1 193 ? -2.740 -4.041 7.352 1.00 88.06 193 GLU A O 1
ATOM 1629 N N . VAL A 1 194 ? -3.882 -5.944 7.620 1.00 91.06 194 VAL A N 1
ATOM 1630 C CA . VAL A 1 194 ? -5.123 -5.401 7.034 1.00 91.06 194 VAL A CA 1
ATOM 1631 C C . VAL A 1 194 ? -5.684 -4.276 7.912 1.00 91.06 194 VAL A C 1
ATOM 1633 O O . VAL A 1 194 ? -6.028 -3.214 7.389 1.00 91.06 194 VAL A O 1
ATOM 1636 N N . PHE A 1 195 ? -5.731 -4.454 9.239 1.00 93.88 195 PHE A N 1
ATOM 1637 C CA . PHE A 1 195 ? -6.184 -3.408 10.170 1.00 93.88 195 PHE A CA 1
ATOM 1638 C C . PHE A 1 195 ? -5.298 -2.152 10.109 1.00 93.88 195 PHE A C 1
ATOM 1640 O O . PHE A 1 195 ? -5.810 -1.025 10.137 1.00 93.88 195 PHE A O 1
ATOM 1647 N N . TYR A 1 196 ? -3.982 -2.324 9.967 1.00 91.56 196 TYR A N 1
ATOM 1648 C CA . TYR A 1 196 ? -3.036 -1.224 9.791 1.00 91.56 196 TYR A CA 1
ATOM 1649 C C . TYR A 1 196 ? -3.271 -0.457 8.480 1.00 91.56 196 TYR A C 1
ATOM 1651 O O . TYR A 1 196 ? -3.431 0.767 8.498 1.00 91.56 196 TYR A O 1
ATOM 1659 N N . ASN A 1 197 ? -3.396 -1.157 7.349 1.00 90.75 197 ASN A N 1
ATOM 1660 C CA . ASN A 1 197 ? -3.691 -0.529 6.055 1.00 90.75 197 ASN A CA 1
ATOM 1661 C C . ASN A 1 197 ? -5.045 0.190 6.050 1.00 90.75 197 ASN A C 1
ATOM 1663 O O . ASN A 1 197 ? -5.170 1.29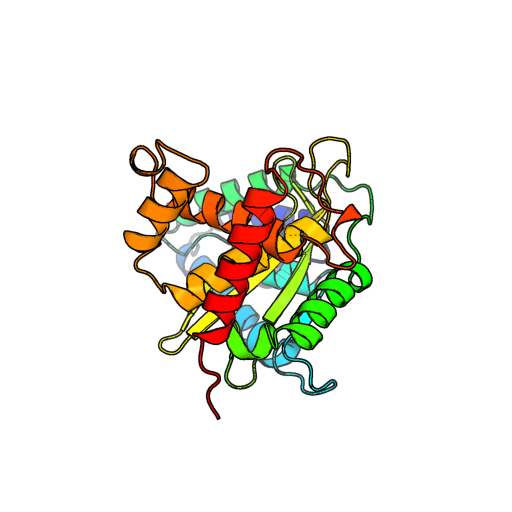8 5.525 1.00 90.75 197 ASN A O 1
ATOM 1667 N N . PHE A 1 198 ? -6.058 -0.392 6.690 1.00 93.75 198 PHE A N 1
ATOM 1668 C CA . PHE A 1 198 ? -7.358 0.255 6.849 1.00 93.75 198 PHE A CA 1
ATOM 1669 C C . PHE A 1 198 ? -7.249 1.519 7.694 1.00 93.75 198 PHE A C 1
ATOM 1671 O O . PHE A 1 198 ? -7.824 2.548 7.346 1.00 93.75 198 PHE A O 1
ATOM 1678 N N . SER A 1 199 ? -6.439 1.501 8.745 1.00 94.00 199 SER A N 1
ATOM 1679 C CA . SER A 1 199 ? -6.184 2.692 9.553 1.00 94.00 199 SER A CA 1
ATOM 1680 C C . SER A 1 199 ? -5.512 3.804 8.740 1.00 94.00 199 SER A C 1
ATOM 1682 O O . SER A 1 199 ? -5.939 4.956 8.814 1.00 94.00 199 SER A O 1
ATOM 1684 N N . LEU A 1 200 ? -4.543 3.471 7.882 1.00 91.25 200 LEU A N 1
ATOM 1685 C CA . LEU A 1 200 ? -3.936 4.425 6.944 1.00 91.25 200 LEU A CA 1
ATOM 1686 C C . LEU A 1 200 ? -4.960 4.997 5.953 1.00 91.25 200 LEU A C 1
ATOM 1688 O O . LEU A 1 200 ? -5.008 6.212 5.738 1.00 91.25 200 LEU A O 1
ATOM 1692 N N . ALA A 1 201 ? -5.808 4.146 5.373 1.00 90.44 201 ALA A N 1
ATOM 1693 C CA . ALA A 1 201 ? -6.863 4.571 4.458 1.00 90.44 201 ALA A CA 1
ATOM 1694 C C . ALA A 1 201 ? -7.898 5.477 5.149 1.00 90.44 201 ALA A C 1
ATOM 1696 O O . ALA A 1 201 ? -8.323 6.483 4.577 1.00 90.44 201 ALA A O 1
ATOM 1697 N N . LEU A 1 202 ? -8.259 5.166 6.397 1.00 92.69 202 LEU A N 1
ATOM 1698 C CA . LEU A 1 202 ? -9.157 5.972 7.219 1.00 92.69 202 LEU A CA 1
ATOM 1699 C C . LEU A 1 202 ? -8.558 7.351 7.512 1.00 92.69 202 LEU A C 1
ATOM 1701 O O . LEU A 1 202 ? -9.238 8.357 7.314 1.00 92.69 202 LEU A O 1
ATOM 1705 N N . ILE A 1 203 ? -7.288 7.416 7.926 1.00 91.81 203 ILE A N 1
ATOM 1706 C CA . ILE A 1 203 ? -6.562 8.680 8.133 1.00 91.81 203 ILE A CA 1
ATOM 1707 C C . ILE A 1 203 ? -6.575 9.496 6.839 1.00 91.81 203 ILE A C 1
ATOM 1709 O O . ILE A 1 203 ? -6.963 10.665 6.853 1.00 91.81 203 ILE A O 1
ATOM 1713 N N . ARG A 1 204 ? -6.224 8.877 5.705 1.00 87.56 204 ARG A N 1
ATOM 1714 C CA . ARG A 1 204 ? -6.212 9.544 4.398 1.00 87.56 204 ARG A CA 1
ATOM 1715 C C . ARG A 1 204 ? -7.587 10.080 4.011 1.00 87.56 204 ARG A C 1
ATOM 1717 O O . ARG A 1 204 ? -7.678 11.202 3.521 1.00 87.56 204 ARG A O 1
ATOM 1724 N N . LYS A 1 205 ? -8.655 9.310 4.232 1.00 88.38 205 LYS A N 1
ATOM 1725 C CA . LYS A 1 205 ? -10.025 9.743 3.933 1.00 88.38 205 LYS A CA 1
ATOM 1726 C C . LYS A 1 205 ? -10.479 10.880 4.844 1.00 88.38 205 LYS A C 1
ATOM 1728 O O . LYS A 1 205 ? -11.125 11.806 4.367 1.00 88.38 205 LYS A O 1
ATOM 1733 N N . TYR A 1 206 ? -10.166 10.791 6.133 1.00 90.00 206 TYR A N 1
ATOM 1734 C CA . TYR A 1 206 ? -10.641 11.729 7.144 1.00 90.00 206 TYR A CA 1
ATOM 1735 C C . TYR A 1 206 ? -9.912 13.077 7.083 1.00 90.00 206 TYR A C 1
ATOM 1737 O O . TYR A 1 206 ? -10.552 14.121 7.162 1.00 90.00 206 TYR A O 1
ATOM 1745 N N . PHE A 1 207 ? -8.586 13.064 6.926 1.00 88.25 207 PHE A N 1
ATOM 1746 C CA . PHE A 1 207 ? -7.770 14.282 6.922 1.00 88.25 207 PHE A CA 1
ATOM 1747 C C . PHE A 1 207 ? -7.415 14.801 5.524 1.00 88.25 207 PHE A C 1
ATOM 1749 O O . PHE A 1 207 ? -7.022 15.955 5.373 1.00 88.25 207 PHE A O 1
ATOM 1756 N N . GLY A 1 208 ? -7.524 13.972 4.485 1.00 80.94 208 GLY A N 1
ATOM 1757 C CA . GLY A 1 208 ? -7.107 14.348 3.138 1.00 80.94 208 GLY A CA 1
ATOM 1758 C C . GLY A 1 208 ? -5.583 14.425 2.985 1.00 80.94 208 GLY A C 1
ATOM 1759 O O . GLY A 1 208 ? -4.843 13.546 3.435 1.00 80.94 208 GLY A O 1
ATOM 1760 N N . LYS A 1 209 ? -5.100 15.446 2.265 1.00 73.12 209 LYS A N 1
ATOM 1761 C CA . LYS A 1 209 ? -3.668 15.626 1.950 1.00 73.12 209 LYS A CA 1
ATOM 1762 C C . LYS A 1 209 ? -2.889 16.404 2.997 1.00 73.12 209 LYS A C 1
ATOM 1764 O O . LYS A 1 209 ? -1.664 16.350 2.977 1.00 73.12 209 LYS A O 1
ATOM 1769 N N . ASP A 1 210 ? -3.593 17.077 3.895 1.00 71.38 210 ASP A N 1
ATOM 1770 C CA . ASP A 1 210 ? -3.004 18.069 4.792 1.00 71.38 210 ASP A CA 1
ATOM 1771 C C . ASP A 1 210 ? -2.356 17.439 6.039 1.00 71.38 210 ASP A C 1
ATOM 1773 O O . ASP A 1 210 ? -1.746 18.139 6.843 1.00 71.38 210 ASP A O 1
ATOM 1777 N N . GLY A 1 211 ? -2.425 16.109 6.170 1.00 75.56 211 GLY A N 1
ATOM 1778 C CA . GLY A 1 211 ? -1.854 15.370 7.295 1.00 75.56 211 GLY A CA 1
ATOM 1779 C C . GLY A 1 211 ? -2.747 15.405 8.535 1.00 75.56 211 GLY A C 1
ATOM 1780 O O . GLY A 1 211 ? -3.906 15.811 8.479 1.00 75.56 211 GLY A O 1
ATOM 1781 N N . ILE A 1 212 ? -2.240 14.925 9.669 1.00 87.75 212 ILE A N 1
ATOM 1782 C CA . ILE A 1 212 ? -3.027 14.887 10.905 1.00 87.75 212 ILE A CA 1
ATOM 1783 C C . ILE A 1 212 ? -3.197 16.297 11.490 1.00 87.75 212 ILE A C 1
ATOM 1785 O O . ILE A 1 212 ? -2.261 17.088 11.527 1.00 87.75 212 ILE A O 1
ATOM 1789 N N . SER A 1 213 ? -4.402 16.625 11.964 1.00 88.19 213 SER A N 1
ATOM 1790 C CA . SER A 1 213 ? -4.668 17.940 12.573 1.00 88.19 213 SER A CA 1
ATOM 1791 C C . SER A 1 213 ? -3.979 18.105 13.936 1.00 88.19 213 SER A C 1
ATOM 1793 O O . SER A 1 213 ? -3.868 17.123 14.675 1.00 88.19 213 SER A O 1
ATOM 1795 N N . ASP A 1 214 ? -3.693 19.344 14.347 1.00 89.12 214 ASP A N 1
ATOM 1796 C CA . ASP A 1 214 ? -3.129 19.676 15.671 1.00 89.12 214 ASP A CA 1
ATOM 1797 C C . ASP A 1 214 ? -3.905 19.052 16.842 1.00 89.12 214 ASP A C 1
ATOM 1799 O O . ASP A 1 214 ? -3.319 18.606 17.823 1.00 89.12 214 ASP A O 1
ATOM 1803 N N . SER A 1 215 ? -5.234 18.947 16.732 1.00 89.19 215 SER A N 1
ATOM 1804 C CA . SER A 1 215 ? -6.059 18.314 17.772 1.00 89.19 215 SER A CA 1
ATOM 1805 C C . SER A 1 215 ? -5.742 16.828 17.987 1.00 89.19 215 SER A C 1
ATOM 1807 O O . SER A 1 215 ? -5.849 16.326 19.104 1.00 89.19 215 SER A O 1
ATOM 1809 N N . PHE A 1 216 ? -5.330 16.123 16.930 1.00 90.06 216 PHE A N 1
ATOM 1810 C CA . PHE A 1 216 ? -4.889 14.732 17.010 1.00 90.06 216 PHE A CA 1
ATOM 1811 C C . PHE A 1 216 ? -3.443 14.626 17.490 1.00 90.06 216 PHE A C 1
ATOM 1813 O O . PHE A 1 216 ? -3.132 13.700 18.234 1.00 90.06 216 PHE A O 1
ATOM 1820 N N . VAL A 1 217 ? -2.582 15.579 17.124 1.00 90.75 217 VAL A N 1
ATOM 1821 C CA . VAL A 1 217 ? -1.218 15.677 17.668 1.00 90.75 217 VAL A CA 1
ATOM 1822 C C . VAL A 1 217 ? -1.274 15.856 19.188 1.00 90.75 217 VAL A C 1
ATOM 1824 O O . VAL A 1 217 ? -0.620 15.117 19.920 1.00 90.75 217 VAL A O 1
ATOM 1827 N N . GLU A 1 218 ? -2.127 16.756 19.680 1.00 93.31 218 GLU A N 1
ATOM 1828 C CA . GLU A 1 218 ? -2.317 16.971 21.117 1.00 93.31 218 GLU A CA 1
ATOM 1829 C C . GLU A 1 218 ? -2.918 15.736 21.810 1.00 93.31 218 GLU A C 1
ATOM 1831 O O . GLU A 1 218 ? -2.505 15.368 22.913 1.00 93.31 218 GLU A O 1
ATOM 1836 N N . LEU A 1 219 ? -3.847 15.028 21.155 1.00 93.00 219 LEU A N 1
ATOM 1837 C CA . LEU A 1 219 ? -4.358 13.755 21.670 1.00 93.00 219 LEU A CA 1
ATOM 1838 C C . LEU A 1 219 ? -3.229 12.725 21.818 1.00 93.00 219 LEU A C 1
ATOM 1840 O O . LEU A 1 219 ? -3.044 12.181 22.900 1.00 93.00 219 LEU A O 1
ATOM 1844 N N . LEU A 1 220 ? -2.426 12.506 20.772 1.00 91.81 220 LEU A N 1
ATOM 1845 C CA . LEU A 1 220 ? -1.279 11.590 20.800 1.00 91.81 220 LEU A CA 1
ATOM 1846 C C . LEU A 1 220 ? -0.299 11.949 21.922 1.00 91.81 220 LEU A C 1
ATOM 1848 O O . LEU A 1 220 ? 0.133 11.072 22.677 1.00 91.81 220 LEU A O 1
ATOM 1852 N N . LYS A 1 221 ? 0.002 13.242 22.062 1.00 93.50 221 LYS A N 1
ATOM 1853 C CA . LYS A 1 221 ? 0.888 13.800 23.087 1.00 93.50 221 LYS A CA 1
ATOM 1854 C C . LYS A 1 221 ? 0.412 13.505 24.501 1.00 93.50 221 LYS A C 1
ATOM 1856 O O . LYS A 1 221 ? 1.207 13.088 25.343 1.00 93.50 221 LYS A O 1
ATOM 1861 N N . THR A 1 222 ? -0.877 13.703 24.748 1.00 92.00 222 THR A N 1
ATOM 1862 C CA . THR A 1 222 ? -1.486 13.533 26.071 1.00 92.00 222 THR A CA 1
ATOM 1863 C C . THR A 1 222 ? -1.752 12.073 26.421 1.00 92.00 222 THR A C 1
ATOM 1865 O O . THR A 1 222 ? -1.692 11.724 27.599 1.00 92.00 222 THR A O 1
ATOM 1868 N N . THR A 1 223 ? -2.008 11.206 25.436 1.00 89.94 223 THR A N 1
ATOM 1869 C CA . THR A 1 223 ? -2.371 9.808 25.702 1.00 89.94 223 THR A CA 1
ATOM 1870 C C . THR A 1 223 ? -1.184 8.859 25.755 1.00 89.94 223 THR A C 1
ATOM 1872 O O . THR A 1 223 ? -1.187 7.947 26.579 1.00 89.94 223 THR A O 1
ATOM 1875 N N . CYS A 1 224 ? -0.202 8.997 24.857 1.00 88.12 224 CYS A N 1
ATOM 1876 C CA . CYS A 1 224 ? 0.790 7.929 24.679 1.00 88.12 224 CYS A CA 1
ATOM 1877 C C . CYS A 1 224 ? 2.172 8.352 24.163 1.00 88.12 224 CYS A C 1
ATOM 1879 O O . CYS A 1 224 ? 3.128 7.615 24.395 1.00 88.12 224 CYS A O 1
ATOM 1881 N N . ILE A 1 225 ? 2.325 9.489 23.473 1.00 90.44 225 ILE A N 1
ATOM 1882 C CA . ILE A 1 225 ? 3.590 9.870 22.814 1.00 90.44 225 ILE A CA 1
ATOM 1883 C C . ILE A 1 225 ? 3.902 11.355 23.063 1.00 90.44 225 ILE A C 1
ATOM 1885 O O . ILE A 1 225 ? 3.671 12.197 22.198 1.00 90.44 225 ILE A O 1
ATOM 1889 N N . PRO A 1 226 ? 4.494 11.706 24.222 1.00 89.94 226 PRO A N 1
ATOM 1890 C CA . PRO A 1 226 ? 4.705 13.101 24.634 1.00 89.94 226 PRO A CA 1
ATOM 1891 C C . PRO A 1 226 ? 5.568 13.955 23.691 1.00 89.94 226 PRO A C 1
ATOM 1893 O O . PRO A 1 226 ? 5.527 15.180 23.758 1.00 89.94 226 PRO A O 1
ATOM 1896 N N . LYS A 1 227 ? 6.372 13.314 22.834 1.00 92.31 227 LYS A N 1
ATOM 1897 C CA . LYS A 1 227 ? 7.304 13.955 21.891 1.00 92.31 227 LYS A CA 1
ATOM 1898 C C . LYS A 1 227 ? 6.869 13.831 20.428 1.00 92.31 227 LYS A C 1
ATOM 1900 O O . LYS A 1 227 ? 7.697 13.929 19.530 1.00 92.31 227 LYS A O 1
ATOM 1905 N N . ILE A 1 228 ? 5.580 13.600 20.178 1.00 92.06 228 ILE A N 1
ATOM 1906 C CA . ILE A 1 228 ? 5.026 13.420 18.827 1.00 92.06 228 ILE A CA 1
ATOM 1907 C C . ILE A 1 228 ? 5.296 14.620 17.893 1.00 92.06 228 ILE A C 1
ATOM 1909 O O . ILE A 1 228 ? 5.407 14.458 16.684 1.00 92.06 228 ILE A O 1
ATOM 1913 N N . GLU A 1 229 ? 5.476 15.821 18.440 1.00 91.12 229 GLU A N 1
ATOM 1914 C CA . GLU A 1 229 ? 5.804 17.037 17.679 1.00 91.12 229 GLU A CA 1
ATOM 1915 C C . GLU A 1 229 ? 7.267 17.074 17.188 1.00 91.12 229 GLU A C 1
ATOM 1917 O O . GLU A 1 229 ? 7.587 17.847 16.291 1.00 91.12 229 GLU A O 1
ATOM 1922 N N . GLU A 1 230 ? 8.164 16.255 17.758 1.00 94.12 230 GLU A N 1
ATOM 1923 C CA . GLU A 1 230 ? 9.592 16.211 17.389 1.00 94.12 230 GLU A CA 1
ATOM 1924 C C . GLU A 1 230 ? 9.862 15.344 16.138 1.00 94.12 230 GLU A C 1
ATOM 1926 O O . GLU A 1 230 ? 10.986 15.325 15.635 1.00 94.12 230 GLU A O 1
ATOM 1931 N N . ILE A 1 231 ? 8.856 14.617 15.638 1.00 93.44 231 ILE A N 1
ATOM 1932 C CA . ILE A 1 231 ? 8.971 13.686 14.501 1.00 93.44 231 ILE A CA 1
ATOM 1933 C C . ILE A 1 231 ? 8.249 14.206 13.250 1.00 93.44 231 ILE A C 1
ATOM 1935 O O . ILE A 1 231 ? 7.440 15.131 13.322 1.00 93.44 231 ILE A O 1
ATOM 1939 N N . SER A 1 232 ? 8.535 13.615 12.085 1.00 92.50 232 SER A N 1
ATOM 1940 C CA . SER A 1 232 ? 7.914 14.046 10.825 1.00 92.50 232 SER A CA 1
ATOM 1941 C C . SER A 1 232 ? 6.428 13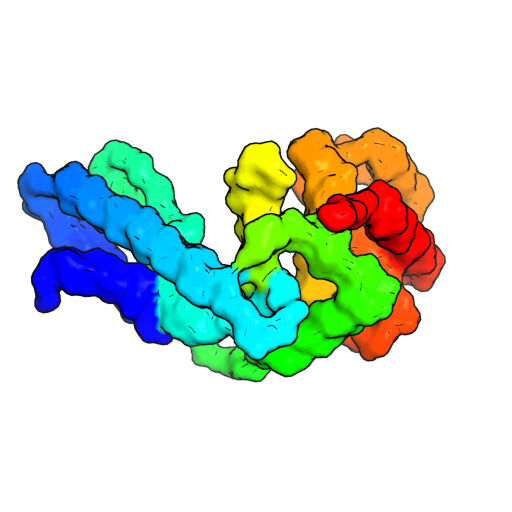.677 10.749 1.00 92.50 232 SER A C 1
ATOM 1943 O O . SER A 1 232 ? 5.996 12.686 11.334 1.00 92.50 232 SER A O 1
ATOM 1945 N N . MET A 1 233 ? 5.653 14.430 9.959 1.00 90.38 233 MET A N 1
ATOM 1946 C CA . MET A 1 233 ? 4.229 14.156 9.701 1.00 90.38 233 MET A CA 1
ATOM 1947 C C . MET A 1 233 ? 3.983 12.711 9.235 1.00 90.38 233 MET A C 1
ATOM 1949 O O . MET A 1 233 ? 3.056 12.058 9.705 1.00 90.38 233 MET A O 1
ATOM 1953 N N . ASP A 1 234 ? 4.849 12.176 8.370 1.00 89.56 234 ASP A N 1
ATOM 1954 C CA . ASP A 1 234 ? 4.749 10.789 7.901 1.00 89.56 234 ASP A CA 1
ATOM 1955 C C . ASP A 1 234 ? 4.884 9.789 9.057 1.00 89.56 234 ASP A C 1
ATOM 1957 O O . ASP A 1 234 ? 4.114 8.836 9.158 1.00 89.56 234 ASP A O 1
ATOM 1961 N N . GLN A 1 235 ? 5.821 10.030 9.979 1.00 91.25 235 GLN A N 1
ATOM 1962 C CA . GLN A 1 235 ? 5.982 9.191 11.166 1.00 91.25 235 GLN A CA 1
ATOM 1963 C C . GLN A 1 235 ? 4.789 9.327 12.119 1.00 91.25 235 GLN A C 1
ATOM 1965 O O . GLN A 1 235 ? 4.378 8.339 12.727 1.00 91.25 235 GLN A O 1
ATOM 1970 N N . GLN A 1 236 ? 4.197 10.520 12.228 1.00 92.75 236 GLN A N 1
ATOM 1971 C CA . GLN A 1 236 ? 2.982 10.724 13.016 1.00 92.75 236 GLN A CA 1
ATOM 1972 C C . GLN A 1 236 ? 1.784 9.958 12.433 1.00 92.75 236 GLN A C 1
ATOM 1974 O O . GLN A 1 236 ? 1.018 9.366 13.190 1.00 92.75 236 GLN A O 1
ATOM 1979 N N . ILE A 1 237 ? 1.639 9.923 11.102 1.00 91.81 237 ILE A N 1
ATOM 1980 C CA . ILE A 1 237 ? 0.603 9.140 10.408 1.00 91.81 237 ILE A CA 1
ATOM 1981 C C . ILE A 1 237 ? 0.781 7.647 10.680 1.00 91.81 237 ILE A C 1
ATOM 1983 O O . ILE A 1 237 ? -0.195 6.984 11.023 1.00 91.81 237 ILE A O 1
ATOM 1987 N N . VAL A 1 238 ? 2.011 7.133 10.569 1.00 90.69 238 VAL A N 1
ATOM 1988 C CA . VAL A 1 238 ? 2.326 5.726 10.873 1.00 90.69 238 VAL A CA 1
ATOM 1989 C C . VAL A 1 238 ? 1.921 5.395 12.306 1.00 90.69 238 VAL A C 1
ATOM 1991 O O . VAL A 1 238 ? 1.151 4.470 12.532 1.00 90.69 238 VAL A O 1
ATOM 1994 N N . ILE A 1 239 ? 2.352 6.207 13.270 1.00 92.44 239 ILE A N 1
ATOM 1995 C CA . ILE A 1 239 ? 2.005 6.042 14.684 1.00 92.44 239 ILE A CA 1
ATOM 1996 C C . ILE A 1 239 ? 0.491 6.058 14.915 1.00 92.44 239 ILE A C 1
ATOM 1998 O O . ILE A 1 239 ? -0.032 5.230 15.662 1.00 92.44 239 ILE A O 1
ATOM 2002 N N . LEU A 1 240 ? -0.227 7.000 14.299 1.00 94.38 240 LEU A N 1
ATOM 2003 C CA . LEU A 1 240 ? -1.676 7.061 14.434 1.00 94.38 240 LEU A CA 1
ATOM 2004 C C . LEU A 1 240 ? -2.326 5.813 13.825 1.00 94.38 240 LEU A C 1
ATOM 2006 O O . LEU A 1 240 ? -3.255 5.274 14.418 1.00 94.38 240 LEU A O 1
ATOM 2010 N N . ALA A 1 241 ? -1.823 5.320 12.692 1.00 93.25 241 ALA A N 1
ATOM 2011 C CA . ALA A 1 241 ? -2.313 4.092 12.082 1.00 93.25 241 ALA A CA 1
ATOM 2012 C C . ALA A 1 241 ? -2.085 2.864 12.979 1.00 93.25 241 ALA A C 1
ATOM 2014 O O . ALA A 1 241 ? -2.996 2.050 13.096 1.00 93.25 241 ALA A O 1
ATOM 2015 N N . GLU A 1 242 ? -0.947 2.763 13.679 1.00 92.62 242 GLU A N 1
ATOM 2016 C CA . GLU A 1 242 ? -0.718 1.715 14.691 1.00 92.62 242 GLU A CA 1
ATOM 2017 C C . GLU A 1 242 ? -1.777 1.739 15.791 1.00 92.62 242 GLU A C 1
ATOM 2019 O O . GLU A 1 242 ? -2.330 0.710 16.175 1.00 92.62 242 GLU A O 1
ATOM 2024 N N . LEU A 1 243 ? -2.050 2.932 16.318 1.00 94.75 243 LEU A N 1
ATOM 2025 C CA . LEU A 1 243 ? -2.951 3.120 17.448 1.00 94.75 243 LEU A CA 1
ATOM 2026 C C . LEU A 1 243 ? -4.407 2.858 17.055 1.00 94.75 243 LEU A C 1
ATOM 2028 O O . LEU A 1 243 ? -5.130 2.186 17.792 1.00 94.75 243 LEU A O 1
ATOM 2032 N N . LEU A 1 244 ? -4.830 3.345 15.884 1.00 96.00 244 LEU A N 1
ATOM 2033 C CA . LEU A 1 244 ? -6.154 3.057 15.333 1.00 96.00 244 LEU A CA 1
ATOM 2034 C C . LEU A 1 244 ? -6.306 1.567 15.009 1.00 96.00 244 LEU A C 1
ATOM 2036 O O . LEU A 1 244 ? -7.341 0.998 15.344 1.00 96.00 244 LEU A O 1
ATOM 2040 N N . SER A 1 245 ? -5.277 0.924 14.448 1.00 94.56 245 SER A N 1
ATOM 2041 C CA . SER A 1 245 ? -5.261 -0.520 14.181 1.00 94.56 245 SER A CA 1
ATOM 2042 C C . SER A 1 245 ? -5.451 -1.310 15.475 1.00 94.56 245 SER A C 1
ATOM 2044 O O . SER A 1 245 ? -6.394 -2.092 15.602 1.00 94.56 245 SER A O 1
ATOM 2046 N N . ALA A 1 246 ? -4.641 -1.007 16.495 1.00 94.50 246 ALA A N 1
ATOM 2047 C CA . ALA A 1 246 ? -4.733 -1.625 17.813 1.00 94.50 246 ALA A CA 1
ATOM 2048 C C . ALA A 1 246 ? -6.107 -1.419 18.470 1.00 94.50 246 ALA A C 1
ATOM 2050 O O . ALA A 1 246 ? -6.636 -2.333 19.103 1.00 94.50 246 ALA A O 1
ATOM 2051 N N . GLY A 1 247 ? -6.688 -0.223 18.327 1.00 95.69 247 GLY A N 1
ATOM 2052 C CA . GLY A 1 247 ? -8.019 0.097 18.835 1.00 95.69 247 GLY A CA 1
ATOM 2053 C C . GLY A 1 247 ? -9.132 -0.658 18.109 1.00 95.69 247 GLY A C 1
ATOM 2054 O O . GLY A 1 247 ? -9.998 -1.240 18.754 1.00 95.69 247 GLY A O 1
ATOM 2055 N N . LEU A 1 248 ? -9.095 -0.711 16.777 1.00 95.88 248 LEU A N 1
ATOM 2056 C CA . LEU A 1 248 ? -10.084 -1.422 15.961 1.00 95.88 248 LEU A CA 1
ATOM 2057 C C . LEU A 1 248 ? -10.015 -2.946 16.153 1.00 95.88 248 LEU A C 1
ATOM 2059 O O . LEU A 1 248 ? -11.048 -3.615 16.088 1.00 95.88 248 LEU A O 1
ATOM 2063 N N . MET A 1 249 ? -8.824 -3.497 16.416 1.00 95.44 249 MET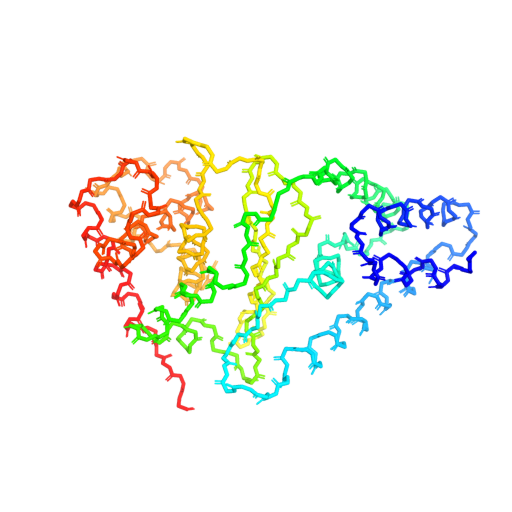 A N 1
ATOM 2064 C CA . MET A 1 249 ? -8.655 -4.915 16.754 1.00 95.44 249 MET A CA 1
ATOM 2065 C C . MET A 1 249 ? -9.123 -5.244 18.176 1.00 95.44 249 MET A C 1
ATOM 2067 O O . MET A 1 249 ? -9.451 -6.401 18.452 1.00 95.44 249 MET A O 1
ATOM 2071 N N . TYR A 1 250 ? -9.173 -4.267 19.083 1.00 95.31 250 TYR A N 1
ATOM 2072 C CA . TYR A 1 250 ? -9.533 -4.487 20.481 1.00 95.31 250 TYR A CA 1
ATOM 2073 C C . TYR A 1 250 ? -11.006 -4.895 20.646 1.00 95.31 250 TYR A C 1
ATOM 2075 O O . TYR A 1 250 ? -11.933 -4.209 20.205 1.00 95.31 250 TYR A O 1
ATOM 2083 N N . GLU A 1 251 ? -11.208 -6.037 21.305 1.00 93.62 251 GLU A N 1
ATOM 2084 C CA . GLU A 1 251 ? -12.477 -6.758 21.468 1.00 93.62 251 GLU A CA 1
ATOM 2085 C C . GLU A 1 251 ? -13.123 -7.199 20.145 1.00 93.62 251 GLU A C 1
ATOM 2087 O O . GLU A 1 251 ? -14.314 -7.508 20.098 1.00 93.62 251 GLU A O 1
ATOM 2092 N N . SER A 1 252 ? -12.348 -7.239 19.060 1.00 95.12 252 SER A N 1
ATOM 2093 C CA . SER A 1 252 ? -12.776 -7.852 17.806 1.00 95.12 252 SER A CA 1
ATOM 2094 C C . SER A 1 252 ? -12.523 -9.366 17.824 1.00 95.12 252 SER A C 1
ATOM 2096 O O . SER A 1 252 ? -11.678 -9.843 18.591 1.00 95.12 252 SER A O 1
ATOM 2098 N N . PRO A 1 253 ? -13.151 -10.136 16.914 1.00 96.00 253 PRO A N 1
ATOM 2099 C CA . PRO A 1 253 ? -12.789 -11.535 16.679 1.00 96.00 253 PRO A CA 1
ATOM 2100 C C . PRO A 1 253 ? -11.321 -11.741 16.276 1.00 96.00 253 PRO A C 1
ATOM 2102 O O . PRO A 1 253 ? -10.848 -12.870 16.294 1.00 96.00 253 PRO A O 1
ATOM 2105 N N . PHE A 1 254 ? -10.607 -10.670 15.913 1.00 94.56 254 PHE A N 1
ATOM 2106 C CA . PHE A 1 254 ? -9.222 -10.716 15.459 1.00 94.56 254 PHE A CA 1
ATOM 2107 C C . PHE A 1 254 ? -8.212 -10.267 16.519 1.00 94.56 254 PHE A C 1
ATOM 2109 O O . PHE A 1 254 ? -7.021 -10.211 16.228 1.00 94.56 254 PHE A O 1
ATOM 2116 N N . GLN A 1 255 ? -8.641 -9.955 17.749 1.00 92.19 255 GLN A N 1
ATOM 2117 C CA . GLN A 1 255 ? -7.734 -9.467 18.797 1.00 92.19 255 GLN A CA 1
ATOM 2118 C C . GLN A 1 255 ? -6.563 -10.428 19.068 1.00 92.19 255 GLN A C 1
ATOM 2120 O O . GLN A 1 255 ? -5.470 -9.977 19.396 1.00 92.19 255 GLN A O 1
ATOM 2125 N N . GLU A 1 256 ? -6.780 -11.739 18.930 1.00 88.88 256 GLU A N 1
ATOM 2126 C CA . GLU A 1 256 ? -5.745 -12.763 19.132 1.00 88.88 256 GLU A CA 1
ATOM 2127 C C . GLU A 1 256 ? -4.570 -12.656 18.146 1.00 88.88 256 GLU A C 1
ATOM 2129 O O . GLU A 1 256 ? -3.472 -13.098 18.468 1.00 88.88 256 GLU A O 1
ATOM 2134 N N . TYR A 1 257 ? -4.785 -12.035 16.981 1.00 86.62 257 TYR A N 1
ATOM 2135 C CA . TYR A 1 257 ? -3.765 -11.844 15.948 1.00 86.62 257 TYR A CA 1
ATOM 2136 C C . TYR A 1 257 ? -2.932 -10.573 16.151 1.00 86.62 257 TYR A C 1
ATOM 2138 O O . TYR A 1 257 ? -1.999 -10.342 15.386 1.00 86.62 257 TYR A O 1
ATOM 2146 N N . TYR A 1 258 ? -3.264 -9.741 17.147 1.00 85.19 258 TYR A N 1
ATOM 2147 C CA . TYR A 1 258 ? -2.494 -8.544 17.477 1.00 85.19 258 TYR A CA 1
ATOM 2148 C C . TYR A 1 258 ? -1.286 -8.927 18.334 1.00 85.19 258 TYR A C 1
ATOM 2150 O O . TYR A 1 258 ? -1.422 -9.185 19.534 1.00 85.19 258 TYR A O 1
ATOM 2158 N N . ILE A 1 259 ? -0.104 -8.972 17.720 1.00 74.69 259 ILE A N 1
ATOM 2159 C CA . ILE A 1 259 ? 1.108 -9.493 18.374 1.00 74.69 259 ILE A CA 1
ATOM 2160 C C . ILE A 1 259 ? 1.728 -8.449 19.313 1.00 74.69 259 ILE A C 1
ATOM 2162 O O . ILE A 1 259 ? 2.337 -8.785 20.331 1.00 74.69 259 ILE A O 1
ATOM 2166 N N . SER A 1 260 ? 1.541 -7.162 19.018 1.00 72.81 260 SER A N 1
ATOM 2167 C CA . SER A 1 260 ? 2.147 -6.085 19.795 1.00 72.81 260 SER A CA 1
ATOM 2168 C C . SER A 1 260 ? 1.558 -5.954 21.209 1.00 72.81 260 SER A C 1
ATOM 2170 O O . SER A 1 260 ? 0.357 -5.787 21.432 1.00 72.81 260 SER A O 1
ATOM 2172 N N . THR A 1 261 ? 2.437 -5.928 22.210 1.00 73.19 261 THR A N 1
ATOM 2173 C CA . THR A 1 261 ? 2.084 -5.606 23.603 1.00 73.19 261 THR A CA 1
ATOM 2174 C C . THR A 1 261 ? 2.337 -4.138 23.950 1.00 73.19 261 THR A C 1
ATOM 2176 O O . THR A 1 261 ? 2.276 -3.769 25.122 1.00 73.19 261 THR A O 1
ATOM 2179 N N . LEU A 1 262 ? 2.660 -3.295 22.960 1.00 75.44 262 LEU A N 1
ATOM 2180 C CA . LEU A 1 262 ? 3.113 -1.917 23.189 1.00 75.44 262 LEU A CA 1
ATOM 2181 C C . LEU A 1 262 ? 2.034 -1.017 23.803 1.00 75.44 262 LEU A C 1
ATOM 2183 O O . LEU A 1 262 ? 2.361 -0.081 24.531 1.00 75.44 262 LEU A O 1
ATOM 2187 N N . PHE A 1 263 ? 0.756 -1.290 23.533 1.00 83.94 263 PHE A N 1
ATOM 2188 C CA . PHE A 1 263 ? -0.350 -0.442 23.978 1.00 83.94 263 PHE A CA 1
ATOM 2189 C C . PHE A 1 263 ? -1.183 -1.112 25.070 1.00 83.94 263 PHE A C 1
ATOM 2191 O O . PHE A 1 263 ? -1.632 -2.253 24.926 1.00 83.94 263 PHE A O 1
ATOM 2198 N N . SER A 1 264 ? -1.427 -0.371 26.154 1.00 89.81 264 SER A N 1
ATOM 2199 C CA . SER A 1 264 ? -2.327 -0.792 27.228 1.00 89.81 264 SER A CA 1
ATOM 2200 C C . SER A 1 264 ? -3.780 -0.874 26.743 1.00 89.81 264 SER A C 1
ATOM 2202 O O . SER A 1 264 ? -4.154 -0.268 25.736 1.00 89.81 264 SER A O 1
ATOM 2204 N N . ASN A 1 265 ? -4.626 -1.592 27.488 1.00 92.12 265 ASN A N 1
ATOM 2205 C CA . ASN A 1 265 ? -6.059 -1.678 27.186 1.00 92.12 265 ASN A CA 1
ATOM 2206 C C . ASN A 1 265 ? -6.746 -0.302 27.203 1.00 92.12 265 ASN A C 1
ATOM 2208 O O . ASN A 1 265 ? -7.628 -0.058 26.383 1.00 92.12 265 ASN A O 1
ATOM 2212 N N . ASP A 1 266 ? -6.307 0.616 28.069 1.00 93.06 266 ASP A N 1
ATOM 2213 C CA . ASP A 1 266 ? -6.846 1.981 28.122 1.00 93.06 266 ASP A CA 1
ATOM 2214 C C . ASP A 1 266 ? -6.550 2.746 26.826 1.00 93.06 266 ASP A C 1
ATOM 2216 O O . ASP A 1 266 ? -7.443 3.371 26.255 1.00 93.06 266 ASP A O 1
ATOM 2220 N N . ILE A 1 267 ? -5.317 2.639 26.309 1.00 92.81 267 ILE A N 1
ATOM 2221 C CA . ILE A 1 267 ? -4.934 3.244 25.024 1.00 92.81 267 ILE A CA 1
ATOM 2222 C C . ILE A 1 267 ? -5.770 2.632 23.896 1.00 92.81 267 ILE A C 1
ATOM 2224 O O . ILE A 1 267 ? -6.361 3.367 23.107 1.00 92.81 267 ILE A O 1
ATOM 2228 N N . LYS A 1 268 ? -5.884 1.300 23.847 1.00 95.12 268 LYS A N 1
ATOM 2229 C CA . LYS A 1 268 ? -6.698 0.603 22.837 1.00 95.12 268 LYS A CA 1
ATOM 2230 C C . LYS A 1 268 ? -8.160 1.060 22.868 1.00 95.12 268 LYS A C 1
ATOM 2232 O O . LYS A 1 268 ? -8.729 1.357 21.822 1.00 95.12 268 LYS A O 1
ATOM 2237 N N . THR A 1 269 ? -8.740 1.209 24.058 1.00 96.00 269 THR A N 1
ATOM 2238 C CA . THR A 1 269 ? -10.116 1.700 24.249 1.00 96.00 269 THR A CA 1
ATOM 2239 C C . THR A 1 269 ? -10.289 3.126 23.726 1.00 96.00 269 THR A C 1
ATOM 2241 O O . THR A 1 269 ? -11.252 3.413 23.014 1.00 96.00 269 THR A O 1
ATOM 2244 N N . ILE A 1 270 ? -9.342 4.022 24.030 1.00 95.94 270 ILE A N 1
ATOM 2245 C CA . ILE A 1 270 ? -9.365 5.402 23.528 1.00 95.94 270 ILE A CA 1
ATOM 2246 C C . ILE A 1 270 ? -9.329 5.406 21.998 1.00 95.94 270 ILE A C 1
ATOM 2248 O O . ILE A 1 270 ? -10.176 6.038 21.367 1.00 95.94 270 ILE A O 1
ATOM 2252 N N . TYR A 1 271 ? -8.384 4.688 21.388 1.00 96.38 271 TYR A N 1
ATOM 2253 C CA . TYR A 1 271 ? -8.216 4.728 19.935 1.00 96.38 271 TYR A CA 1
ATOM 2254 C C . TYR A 1 271 ? 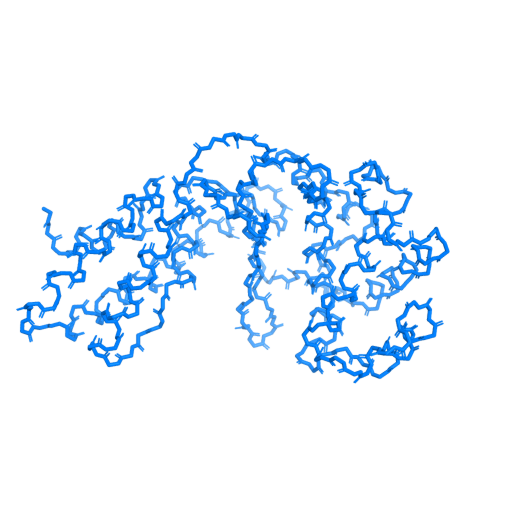-9.288 3.951 19.164 1.00 96.38 271 TYR A C 1
ATOM 2256 O O . TYR A 1 271 ? -9.585 4.330 18.032 1.00 96.38 271 TYR A O 1
ATOM 2264 N N . LYS A 1 272 ? -9.962 2.974 19.787 1.00 96.75 272 LYS A N 1
ATOM 2265 C CA . LYS A 1 272 ? -11.210 2.387 19.269 1.00 96.75 272 LYS A CA 1
ATOM 2266 C C . LYS A 1 272 ? -12.287 3.460 19.105 1.00 96.75 272 LYS A C 1
ATOM 2268 O O . LYS A 1 272 ? -12.789 3.669 18.003 1.00 96.75 272 LYS A O 1
ATOM 2273 N N . ALA A 1 273 ? -12.554 4.226 20.165 1.00 96.69 273 ALA A N 1
ATOM 2274 C CA . ALA A 1 273 ? -13.536 5.310 20.131 1.00 96.69 273 ALA A CA 1
ATOM 2275 C C . ALA A 1 273 ? -13.154 6.423 19.136 1.00 96.69 273 ALA A C 1
ATOM 2277 O O . ALA A 1 273 ? -14.016 7.008 18.475 1.00 96.69 273 ALA A O 1
ATOM 2278 N N . VAL A 1 274 ? -11.857 6.720 18.997 1.00 96.56 274 VAL A N 1
ATOM 2279 C CA . VAL A 1 274 ? -11.359 7.677 17.996 1.00 96.56 274 VAL A CA 1
ATOM 2280 C C . VAL A 1 274 ? -11.627 7.174 16.577 1.00 96.56 274 VAL A C 1
ATOM 2282 O O . VAL A 1 274 ? -12.172 7.937 15.777 1.00 96.56 274 VAL A O 1
ATOM 2285 N N . ALA A 1 275 ? -11.293 5.916 16.272 1.00 96.44 275 ALA A N 1
ATOM 2286 C CA . ALA A 1 275 ? -11.508 5.318 14.956 1.00 96.44 275 ALA A CA 1
ATOM 2287 C C . ALA A 1 275 ? -12.997 5.295 14.578 1.00 96.44 275 ALA A C 1
ATOM 2289 O O . ALA A 1 275 ? -13.374 5.738 13.492 1.00 96.44 275 ALA A O 1
ATOM 2290 N N . GLU A 1 276 ? -13.861 4.865 15.499 1.00 95.88 276 GLU A N 1
ATOM 2291 C CA . GLU A 1 276 ? -15.316 4.856 15.313 1.00 95.88 276 GLU A CA 1
ATOM 2292 C C . GLU A 1 276 ? -15.866 6.264 15.060 1.00 95.88 276 GLU A C 1
ATOM 2294 O O . GLU A 1 276 ? -16.690 6.473 14.168 1.00 95.88 276 GLU A O 1
ATOM 2299 N N . ARG A 1 277 ? -15.374 7.270 15.794 1.00 95.44 277 ARG A N 1
ATOM 2300 C CA . ARG A 1 277 ? -15.758 8.668 15.570 1.00 95.44 277 ARG A CA 1
ATOM 2301 C C . ARG A 1 277 ? -15.327 9.162 14.190 1.00 95.44 277 ARG A C 1
ATOM 2303 O O . ARG A 1 277 ? -16.119 9.831 13.529 1.00 95.44 277 ARG A O 1
ATOM 2310 N N . MET A 1 278 ? -14.111 8.833 13.747 1.00 95.06 278 MET A N 1
ATOM 2311 C CA . MET A 1 278 ? -13.641 9.177 12.398 1.00 95.06 278 MET A CA 1
ATOM 2312 C C . MET A 1 278 ? -14.537 8.544 11.328 1.00 95.06 278 MET A C 1
ATOM 2314 O O . MET A 1 278 ? -14.988 9.233 10.416 1.00 95.06 278 MET A O 1
ATOM 2318 N N . LEU A 1 279 ? -14.869 7.261 11.481 1.00 94.31 279 LEU A N 1
ATOM 2319 C CA . LEU A 1 279 ? -15.765 6.534 10.579 1.00 94.31 279 LEU A CA 1
ATOM 2320 C C . LEU A 1 279 ? -17.193 7.093 10.567 1.00 94.31 279 LEU A C 1
ATOM 2322 O O . LEU A 1 279 ? -17.860 7.058 9.536 1.00 94.31 279 LEU A O 1
ATOM 2326 N N . ASN A 1 280 ? -17.692 7.601 11.691 1.00 93.00 280 ASN A N 1
ATOM 2327 C CA . ASN A 1 280 ? -19.034 8.183 11.772 1.00 93.00 280 ASN A CA 1
ATOM 2328 C C . ASN A 1 280 ? -19.119 9.598 11.190 1.00 93.00 280 ASN A C 1
ATOM 2330 O O . ASN A 1 280 ? -20.187 10.013 10.748 1.00 93.00 280 ASN A O 1
ATOM 2334 N N . ALA A 1 281 ? -18.008 10.328 11.169 1.00 91.75 281 ALA A N 1
ATOM 2335 C CA . ALA A 1 281 ? -17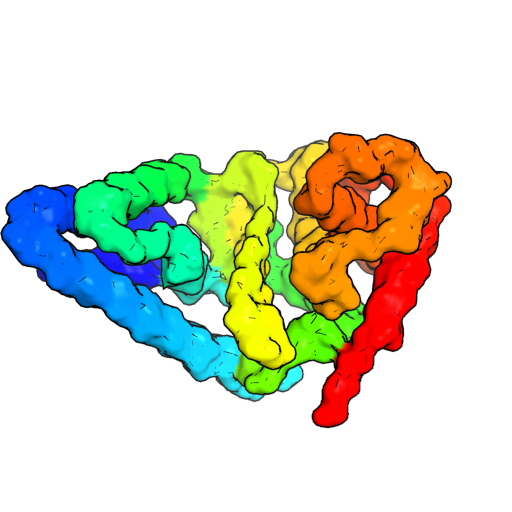.930 11.657 10.574 1.00 91.75 281 ALA A CA 1
ATOM 2336 C C . ALA A 1 281 ? -17.807 11.627 9.040 1.00 91.75 281 ALA A C 1
ATOM 2338 O O . ALA A 1 281 ? -18.139 12.613 8.383 1.00 91.75 281 ALA A O 1
ATOM 2339 N N . ILE A 1 282 ? -17.344 10.513 8.460 1.00 88.81 282 ILE A N 1
ATOM 2340 C CA . ILE A 1 282 ? -17.297 10.332 7.007 1.00 88.81 282 ILE A CA 1
ATOM 2341 C C . ILE A 1 282 ? -18.715 10.051 6.507 1.00 88.81 282 ILE A C 1
ATOM 2343 O O . ILE A 1 282 ? -19.290 8.992 6.765 1.00 88.81 282 ILE A O 1
ATOM 2347 N N . THR A 1 283 ? -19.284 11.005 5.774 1.00 74.12 283 THR A N 1
ATOM 2348 C CA . THR A 1 283 ? -20.590 10.849 5.136 1.00 74.12 283 THR A CA 1
ATOM 2349 C C . THR A 1 283 ? -20.479 9.944 3.911 1.00 74.12 283 THR A C 1
ATOM 2351 O O . THR A 1 283 ? -19.558 10.066 3.101 1.00 74.12 283 THR A O 1
ATOM 2354 N N . THR A 1 284 ? -21.427 9.020 3.756 1.00 61.22 284 THR A N 1
ATOM 2355 C CA . THR A 1 284 ? -21.588 8.267 2.511 1.00 61.22 284 THR A CA 1
ATOM 2356 C C . THR A 1 284 ? -22.397 9.113 1.536 1.00 61.22 284 THR A C 1
ATOM 2358 O O . THR A 1 284 ? -23.501 9.510 1.902 1.00 61.22 284 THR A O 1
ATOM 2361 N N . PRO A 1 285 ? -21.902 9.378 0.320 1.00 54.81 285 PRO A N 1
ATOM 2362 C CA . PRO A 1 285 ? -22.742 9.865 -0.765 1.00 54.81 285 PRO A CA 1
ATOM 2363 C C . PRO A 1 285 ? -23.922 8.910 -0.985 1.00 54.81 285 PRO A C 1
ATOM 2365 O O . PRO A 1 285 ? -23.739 7.687 -0.914 1.00 54.81 285 PRO A O 1
ATOM 2368 N N . ASP A 1 286 ? -25.103 9.493 -1.184 1.00 48.06 286 ASP A N 1
ATOM 2369 C CA . ASP A 1 286 ? -26.334 8.788 -1.557 1.00 48.06 286 ASP A CA 1
ATOM 2370 C C . ASP A 1 286 ? -26.219 8.129 -2.939 1.00 48.06 286 ASP A C 1
ATOM 2372 O O . ASP A 1 286 ? -25.618 8.750 -3.851 1.00 48.06 286 ASP A O 1
#

Foldseek 3Di:
DDLVVLLVCLQQPQALLRNLVSLLVNLVVLVPDPCNLVSLVVSLVVLVVLQCCLQCPVFQDPPPVAQADEDEGRSLRNNCCSVPQDDDDPRVVNSVSSNVVSVVQNVFQDDDDDLDDPVLLVVLVVLCCVPQVLCLQLVPDPRGHQYEYEHRTEDAPAQWDKDWDDDVVGIRIHIYGYDYPDPDLPYAHPSLVSLLSSLLSLQCRLVPPPADDPVVLVVCCVQPNVCSVVDDSVVNSSVLSNLLSLLCLVVDPCVVRPSDPRDDPVSSVVSVVVSSVSSVPRDRDD

pLDDT: mean 84.32, std 12.83, range [45.34, 97.62]

Nearest PDB structures (foldseek):
  5wc9-assembly1_A  TM=2.352E-01  e=5.964E+00  Homo sapiens
  3do6-assembly1_A  TM=2.098E-01  e=9.273E+00  Thermotoga maritima

Mean predicted aligned error: 7.05 Å

Sequence (286 aa):
MNIYELMDSVIYCDNIESGMKSLLELVSILDKERYTSRLLDEFYWRRQNGSIRLFDYDLVSDERGKNYCIESGCVALSLYIILTIPSHKKPKQTLKELQNYAEKQLEYCKTESNSITDVRIEKVIQYFDDNYQFMKKVFNYKNRKVPFLILDMKKEDYVSEYLTLEDPDNFLYFCFFFFASDETENGRTVEEEVFYNFSLALIRKYFGKDGISDSFVELLKTTCIPKIEEISMDQQIVILAELLSAGLMYESPFQEYYISTLFSNDIKTIYKAVAERMLNAITTPD

Secondary structure (DSSP, 8-state):
--HHHHHHHHHS-SSHHHHHHHHHHHHHHHTT-TTHHHHHHHHHHHHHHHHHHHHHHTTT--TT--SEEEEETHHHHHHHHHHHSPPP-SHHHHHHHHHHHHHHHHHT---------HHHHHHHHHHHHHHH-HHHHHS--TT-PEEEEEEEEE-SS-SEEEEEEEETTEEEEEEEEEE-S---TTSPPHHHHHHHHHHHHHHHHHHTTS-S-HHHHHHHHHHT-TTGGGS-HHHHHHHHHHHHHHHHHTTSTTGGG-----S-HHHHHHHHHHHHHHHHHSPPP-

Solvent-accessible surface area (backbone atoms only — not comparable to full-atom values): 16014 Å² total; per-residue (Å²): 129,56,75,66,57,39,50,46,34,36,45,67,20,80,44,64,55,59,12,27,52,32,44,44,52,50,41,62,51,41,76,72,45,93,57,34,61,64,54,49,53,50,48,53,50,48,42,52,54,52,45,51,49,54,56,61,53,70,35,44,64,73,88,74,87,59,65,52,46,75,41,52,53,39,63,25,43,22,52,48,46,57,70,66,55,74,73,92,64,59,58,74,59,31,45,52,48,51,42,54,50,27,58,56,55,52,73,25,56,63,86,74,72,82,84,77,50,68,70,62,55,49,55,54,53,49,51,39,36,77,76,65,41,38,54,60,47,56,56,64,47,97,74,41,34,42,46,36,25,40,38,94,35,27,38,95,89,49,46,60,53,74,50,75,46,86,44,102,91,50,64,51,55,37,41,38,36,33,33,49,88,53,87,50,101,82,46,74,37,74,62,43,47,51,39,30,52,48,26,46,46,44,49,42,60,73,48,49,88,80,50,84,52,70,74,54,53,52,48,41,30,74,72,79,37,78,62,56,85,81,53,53,70,70,57,48,52,52,53,49,14,51,43,29,19,50,7,62,32,54,93,38,98,55,37,88,48,54,81,75,77,87,66,53,71,67,56,23,54,53,26,26,55,50,47,52,51,54,58,68,69,46,71,63,85,130